Protein AF-0000000071760252 (afdb_homodimer)

pLDDT: mean 83.19, std 18.68, range [24.06, 98.81]

Organism: Lates calcarifer (NCBI:txid8187)

Sequence (266 aa):
MSTENSQSLPPAKGNLILIQQNMTWIEAMSYCREHHTDLVHITTEDIQEKVAEKAKNATTPHVWLGLRYTCNSNFWFWTRSSTACYQNWAPGQGSEGKYDCGVTGAIETTGRQQWVGLPETEKLNFICYGCAGMSTENSQSLPPAKGNLILIQQNMTWIEAMSYCREHHTDLVHITTEDIQEKVAEKAKNATTPHVWLGLRYTCNSNFWFWTRSSTACYQNWAPGQGSEGKYDCGVTGAIETTGRQQWVGLPETEKLNFICYGCAG

InterPro domains:
  IPR001304 C-type lectin-like [PF00059] (22-129)
  IPR001304 C-type lectin-like [PS50041] (20-129)
  IPR001304 C-type lectin-like [SM00034] (2-129)
  IPR016186 C-type lectin-like/link domain superfamily [G3DSA:3.10.100.10] (11-130)
  IPR016187 C-type lectin fold [SSF56436] (18-129)

Radius of gyration: 19.58 Å; Cα contacts (8 Å, |Δi|>4): 570; chains: 2; bounding box: 51×56×39 Å

Structure (mmCIF, N/CA/C/O backbone):
data_AF-0000000071760252-model_v1
#
loop_
_entity.id
_entity.type
_entity.pdbx_description
1 polymer 'C-type lectin domain-containing protein'
#
loop_
_atom_site.group_PDB
_atom_site.id
_atom_site.type_symbol
_atom_site.label_atom_id
_atom_site.label_alt_id
_atom_site.label_comp_id
_atom_site.label_asym_id
_atom_site.label_entity_id
_atom_site.label_seq_id
_atom_site.pdbx_PDB_ins_code
_atom_site.Cartn_x
_atom_site.Cartn_y
_atom_site.Cartn_z
_atom_site.occupancy
_atom_site.B_iso_or_equiv
_atom_site.auth_seq_id
_atom_site.auth_comp_id
_atom_site.auth_asym_id
_atom_site.auth_atom_id
_atom_site.pdbx_PDB_model_num
ATOM 1 N N . MET A 1 1 ? 24.797 -31.25 -11.805 1 24.3 1 MET A N 1
ATOM 2 C CA . MET A 1 1 ? 25.25 -29.875 -11.805 1 24.3 1 MET A CA 1
ATOM 3 C C . MET A 1 1 ? 24.094 -28.922 -12.055 1 24.3 1 MET A C 1
ATOM 5 O O . MET A 1 1 ? 23.719 -28.672 -13.203 1 24.3 1 MET A O 1
ATOM 9 N N . SER A 1 2 ? 22.891 -29.031 -11.5 1 30.42 2 SER A N 1
ATOM 10 C CA . SER A 1 2 ? 21.531 -28.594 -11.82 1 30.42 2 SER A CA 1
ATOM 11 C C . SER A 1 2 ? 21.453 -27.078 -11.969 1 30.42 2 SER A C 1
ATOM 13 O O . SER A 1 2 ? 21.938 -26.344 -11.102 1 30.42 2 SER A O 1
ATOM 15 N N . THR A 1 3 ? 21.594 -26.438 -13.172 1 30.17 3 THR A N 1
ATOM 16 C CA . THR A 1 3 ? 21.672 -25.047 -13.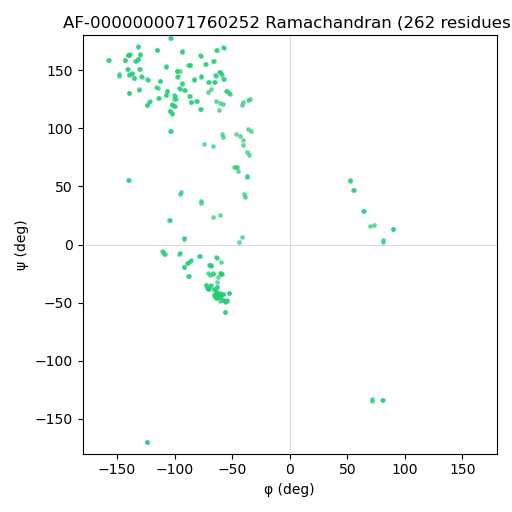602 1 30.17 3 THR A CA 1
ATOM 17 C C . THR A 1 3 ? 20.594 -24.203 -12.945 1 30.17 3 THR A C 1
ATOM 19 O O . THR A 1 3 ? 19.406 -24.406 -13.203 1 30.17 3 THR A O 1
ATOM 22 N N . GLU A 1 4 ? 20.594 -23.969 -11.664 1 33.72 4 GLU A N 1
ATOM 23 C CA . GLU A 1 4 ? 19.719 -23.141 -10.852 1 33.72 4 GLU A CA 1
ATOM 24 C C . GLU A 1 4 ? 19.469 -21.781 -11.516 1 33.72 4 GLU A C 1
ATOM 26 O O . GLU A 1 4 ? 20.406 -21.016 -11.727 1 33.72 4 GLU A O 1
ATOM 31 N N . ASN A 1 5 ? 18.859 -21.688 -12.68 1 34.12 5 ASN A N 1
ATOM 32 C CA . ASN A 1 5 ? 18.609 -20.5 -13.484 1 34.12 5 ASN A CA 1
ATOM 33 C C . ASN A 1 5 ? 18.281 -19.281 -12.617 1 34.12 5 ASN A C 1
ATOM 35 O O . ASN A 1 5 ? 17.141 -19.141 -12.141 1 34.12 5 ASN A O 1
ATOM 39 N N . SER A 1 6 ? 19.094 -18.828 -11.711 1 39.12 6 SER A N 1
ATOM 40 C CA . SER A 1 6 ? 19.156 -17.562 -11.008 1 39.12 6 SER A CA 1
ATOM 41 C C . SER A 1 6 ? 18.828 -16.391 -11.938 1 39.12 6 SER A C 1
ATOM 43 O O . SER A 1 6 ? 19.719 -15.867 -12.602 1 39.12 6 SER A O 1
ATOM 45 N N . GLN A 1 7 ? 17.859 -16.453 -12.836 1 38.25 7 GLN A N 1
ATOM 46 C CA . GLN A 1 7 ? 17.609 -15.289 -13.672 1 38.25 7 GLN A CA 1
ATOM 47 C C . GLN A 1 7 ? 17.641 -14.008 -12.859 1 38.25 7 GLN A C 1
ATOM 49 O O . GLN A 1 7 ? 16.984 -13.906 -11.812 1 38.25 7 GLN A O 1
ATOM 54 N N . SER A 1 8 ? 18.75 -13.375 -12.797 1 45 8 SER A N 1
ATOM 55 C CA . SER A 1 8 ? 18.938 -12.031 -12.258 1 45 8 SER A CA 1
ATOM 56 C C . SER A 1 8 ? 17.719 -11.148 -12.562 1 45 8 SER A C 1
ATOM 58 O O . SER A 1 8 ? 17.297 -11.047 -13.711 1 45 8 SER A O 1
ATOM 60 N N . LEU A 1 9 ? 16.719 -11.336 -11.844 1 51.44 9 LEU A N 1
ATOM 61 C CA . LEU A 1 9 ? 15.57 -10.445 -12.023 1 51.44 9 LEU A CA 1
ATOM 62 C C . LEU A 1 9 ? 16.031 -9.039 -12.398 1 51.44 9 LEU A C 1
ATOM 64 O O . LEU A 1 9 ? 16.906 -8.469 -11.742 1 51.44 9 LEU A O 1
ATOM 68 N N . PRO A 1 10 ? 16.016 -8.742 -13.719 1 49.12 10 PRO A N 1
ATOM 69 C CA . PRO A 1 10 ? 16.438 -7.387 -14.078 1 49.12 10 PRO A CA 1
ATOM 70 C C . PRO A 1 10 ? 15.891 -6.328 -13.125 1 49.12 10 PRO A C 1
ATOM 72 O O . PRO A 1 10 ? 14.758 -6.449 -12.648 1 49.12 10 PRO A O 1
ATOM 75 N N . PRO A 1 11 ? 16.781 -5.633 -12.508 1 45.5 11 PRO A N 1
ATOM 76 C CA . PRO A 1 11 ? 16.469 -4.492 -11.641 1 45.5 11 PRO A CA 1
ATOM 77 C C . PRO A 1 11 ? 15.422 -3.566 -12.242 1 45.5 11 PRO A C 1
ATOM 79 O O . PRO A 1 11 ? 15.219 -2.451 -11.758 1 45.5 11 PRO A O 1
ATOM 82 N N . ALA A 1 12 ? 14.859 -3.846 -13.398 1 42.69 12 ALA A N 1
ATOM 83 C CA . ALA A 1 12 ? 14.289 -2.664 -14.031 1 42.69 12 ALA A CA 1
ATOM 84 C C . ALA A 1 12 ? 13.148 -2.088 -13.195 1 42.69 12 ALA A C 1
ATOM 86 O O . ALA A 1 12 ? 12.344 -2.834 -12.633 1 42.69 12 ALA A O 1
ATOM 87 N N . LYS A 1 13 ? 13.148 -0.912 -12.789 1 48.5 13 LYS A N 1
ATOM 88 C CA . LYS A 1 13 ? 12.25 0.027 -12.117 1 48.5 13 LYS A CA 1
ATOM 89 C C . LYS A 1 13 ? 10.812 -0.169 -12.578 1 48.5 13 LYS A C 1
ATOM 91 O O . LYS A 1 13 ? 10.531 -0.16 -13.781 1 48.5 13 LYS A O 1
ATOM 96 N N . GLY A 1 14 ? 9.812 -0.416 -11.703 1 58.03 14 GLY A N 1
ATOM 97 C CA . GLY A 1 14 ? 8.43 -0.553 -12.125 1 58.03 14 GLY A CA 1
ATOM 98 C C . GLY A 1 14 ? 8.156 -1.857 -12.852 1 58.03 14 GLY A C 1
ATOM 99 O O . GLY A 1 14 ? 7.109 -2.01 -13.492 1 58.03 14 GLY A O 1
ATOM 100 N N . ASN A 1 15 ? 9.062 -2.779 -12.688 1 75.5 15 ASN A N 1
ATOM 101 C CA . ASN A 1 15 ? 8.953 -3.945 -13.555 1 75.5 15 ASN A CA 1
ATOM 102 C C . ASN A 1 15 ? 8.297 -5.121 -12.836 1 75.5 15 ASN A C 1
ATOM 104 O O . ASN A 1 15 ? 8.555 -5.359 -11.656 1 75.5 15 ASN A O 1
ATOM 108 N N . LEU A 1 16 ? 7.285 -5.691 -13.422 1 89.12 16 LEU A N 1
ATOM 109 C CA . LEU A 1 16 ? 6.637 -6.945 -13.07 1 89.12 16 LEU A CA 1
ATOM 110 C C . LEU A 1 16 ? 7.406 -8.133 -13.633 1 89.12 16 LEU A C 1
ATOM 112 O O . LEU A 1 16 ? 7.754 -8.148 -14.812 1 89.12 16 LEU A O 1
ATOM 116 N N . ILE A 1 17 ? 7.785 -9.039 -12.695 1 92.62 17 ILE A N 1
ATOM 117 C CA . ILE A 1 17 ? 8.5 -10.242 -13.117 1 92.62 17 ILE A CA 1
ATOM 118 C C . ILE A 1 17 ? 7.723 -11.477 -12.68 1 92.62 17 ILE A C 1
ATOM 120 O O . ILE A 1 17 ? 7.461 -11.672 -11.492 1 92.62 17 ILE A O 1
ATOM 124 N N . LEU A 1 18 ? 7.414 -12.289 -13.664 1 96.38 18 LEU A N 1
ATOM 125 C CA . LEU A 1 18 ? 6.785 -13.57 -13.359 1 96.38 18 LEU A CA 1
ATOM 126 C C . LEU A 1 18 ? 7.836 -14.633 -13.055 1 96.38 18 LEU A C 1
ATOM 128 O O . LEU A 1 18 ? 8.758 -14.852 -13.844 1 96.38 18 LEU A O 1
ATOM 132 N N . ILE A 1 19 ? 7.758 -15.219 -11.914 1 97 19 ILE A N 1
ATOM 133 C CA . ILE A 1 19 ? 8.617 -16.344 -11.539 1 97 19 ILE A CA 1
ATOM 134 C C . ILE A 1 19 ? 7.855 -17.656 -11.719 1 97 19 ILE A C 1
ATOM 136 O O . ILE A 1 19 ? 6.84 -17.891 -11.055 1 97 19 ILE A O 1
ATOM 140 N N . GLN A 1 20 ? 8.406 -18.5 -12.594 1 97.81 20 GLN A N 1
ATOM 141 C CA . GLN A 1 20 ? 7.73 -19.75 -12.922 1 97.81 20 GLN A CA 1
ATOM 142 C C . GLN A 1 20 ? 8.258 -20.906 -12.07 1 97.81 20 GLN A C 1
ATOM 144 O O . GLN A 1 20 ? 8.594 -21.969 -12.594 1 97.81 20 GLN A O 1
ATOM 149 N N . GLN A 1 21 ? 8.422 -20.625 -10.828 1 97.81 21 GLN A N 1
ATOM 150 C CA . GLN A 1 21 ? 8.719 -21.641 -9.82 1 97.81 21 GLN A CA 1
ATOM 151 C C . GLN A 1 21 ? 7.566 -21.766 -8.82 1 97.81 21 GLN A C 1
ATOM 153 O O . GLN A 1 21 ? 6.984 -20.766 -8.398 1 97.81 21 GLN A O 1
ATOM 158 N N . ASN A 1 22 ? 7.258 -23.062 -8.578 1 98.44 22 ASN A N 1
ATOM 159 C CA . ASN A 1 22 ? 6.18 -23.312 -7.629 1 98.44 22 ASN A CA 1
ATOM 160 C C . ASN A 1 22 ? 6.645 -23.125 -6.188 1 98.44 22 ASN A C 1
ATOM 162 O O . ASN A 1 22 ? 7.504 -23.875 -5.703 1 98.44 22 ASN A O 1
ATOM 166 N N . MET A 1 23 ? 6.086 -22.172 -5.48 1 98.62 23 MET A N 1
ATOM 167 C CA . MET A 1 23 ? 6.445 -21.875 -4.094 1 98.62 23 MET A CA 1
ATOM 168 C C . MET A 1 23 ? 5.203 -21.547 -3.271 1 98.62 23 MET A C 1
ATOM 170 O O . MET A 1 23 ? 4.188 -21.125 -3.818 1 98.62 23 MET A O 1
ATOM 174 N N . THR A 1 24 ? 5.297 -21.859 -1.939 1 98.44 24 THR A N 1
ATOM 175 C CA . THR A 1 24 ? 4.262 -21.344 -1.047 1 98.44 24 THR A CA 1
ATOM 176 C C . THR A 1 24 ? 4.273 -19.828 -1.013 1 98.44 24 THR A C 1
ATOM 178 O O . THR A 1 24 ? 5.211 -19.203 -1.516 1 98.44 24 THR A O 1
ATOM 181 N N . TRP A 1 25 ? 3.264 -19.266 -0.462 1 97.38 25 TRP A N 1
ATOM 182 C CA . TRP A 1 25 ? 3.18 -17.812 -0.414 1 97.38 25 TRP A CA 1
ATOM 183 C C . TRP A 1 25 ? 4.344 -17.219 0.377 1 97.38 25 TRP A C 1
ATOM 185 O O . TRP A 1 25 ? 4.969 -16.25 -0.054 1 97.38 25 TRP A O 1
ATOM 195 N N . ILE A 1 26 ? 4.613 -17.828 1.531 1 95.31 26 ILE A N 1
ATOM 196 C CA . ILE A 1 26 ? 5.684 -17.328 2.385 1 95.31 26 ILE A CA 1
ATOM 197 C C . ILE A 1 26 ? 7.023 -17.453 1.668 1 95.31 26 ILE A C 1
ATOM 199 O O . ILE A 1 26 ? 7.852 -16.547 1.709 1 95.31 26 ILE A O 1
ATOM 203 N N . GLU A 1 27 ? 7.211 -18.562 0.982 1 97 27 GLU A N 1
ATOM 204 C CA . GLU A 1 27 ? 8.43 -18.766 0.197 1 97 27 GLU A CA 1
ATOM 205 C C . GLU A 1 27 ? 8.531 -17.734 -0.935 1 97 27 GLU A C 1
ATOM 207 O O . GLU A 1 27 ? 9.609 -17.219 -1.206 1 97 27 GLU A O 1
ATOM 212 N N . ALA A 1 28 ? 7.461 -17.562 -1.614 1 97 28 ALA A N 1
ATOM 213 C CA . ALA A 1 28 ? 7.418 -16.594 -2.711 1 97 28 ALA A CA 1
ATOM 214 C C . ALA A 1 28 ? 7.766 -15.195 -2.221 1 97 28 ALA A C 1
ATOM 216 O O . ALA A 1 28 ? 8.555 -14.484 -2.855 1 97 28 ALA A O 1
ATOM 217 N N . MET A 1 29 ? 7.168 -14.797 -1.15 1 92.38 29 MET A N 1
ATOM 218 C CA . MET A 1 29 ? 7.473 -13.5 -0.552 1 92.38 29 MET A CA 1
ATOM 219 C C . MET A 1 29 ? 8.961 -13.383 -0.237 1 92.38 29 MET A C 1
ATOM 221 O O . MET A 1 29 ? 9.586 -12.375 -0.559 1 92.38 29 MET A O 1
ATOM 225 N N . SER A 1 30 ? 9.5 -14.336 0.398 1 91.44 30 SER A N 1
ATOM 226 C CA . SER A 1 30 ? 10.914 -14.344 0.75 1 91.44 30 SER A CA 1
ATOM 227 C C . SER A 1 30 ? 11.789 -14.258 -0.493 1 91.44 30 SER A C 1
ATOM 229 O O . SER A 1 30 ? 12.789 -13.531 -0.505 1 91.44 30 SER A O 1
ATOM 231 N N . TYR A 1 31 ? 11.43 -15.008 -1.483 1 93.44 31 TYR A N 1
ATOM 232 C CA . TYR A 1 31 ? 12.188 -14.984 -2.732 1 93.44 31 TYR A CA 1
ATOM 233 C C . TYR A 1 31 ? 12.266 -13.57 -3.293 1 93.44 31 TYR A C 1
ATOM 235 O O . TYR A 1 31 ? 13.344 -13.086 -3.627 1 93.44 31 TYR A O 1
ATOM 243 N N . CYS A 1 32 ? 11.055 -12.961 -3.553 1 90.5 32 CYS A N 1
ATOM 244 C CA . CYS A 1 32 ? 11.023 -11.609 -4.105 1 90.5 32 CYS A CA 1
ATOM 245 C C . CYS A 1 32 ? 11.867 -10.656 -3.27 1 90.5 32 CYS A C 1
ATOM 247 O O . CYS A 1 32 ? 12.648 -9.875 -3.814 1 90.5 32 CYS A O 1
ATOM 249 N N . ARG A 1 33 ? 11.805 -10.742 -1.997 1 83.44 33 ARG A N 1
ATOM 250 C CA . ARG A 1 33 ? 12.5 -9.805 -1.12 1 83.44 33 ARG A CA 1
ATOM 251 C C . ARG A 1 33 ? 14.008 -10.062 -1.131 1 83.44 33 ARG A C 1
ATOM 253 O O . ARG A 1 33 ? 14.797 -9.125 -1.014 1 83.44 33 ARG A O 1
ATOM 260 N N . GLU A 1 34 ? 14.383 -11.297 -1.247 1 85.88 34 GLU A N 1
ATOM 261 C CA . GLU A 1 34 ? 15.789 -11.625 -1.404 1 85.88 34 GLU A CA 1
ATOM 262 C C . GLU A 1 34 ? 16.375 -10.984 -2.664 1 85.88 34 GLU A C 1
ATOM 264 O O . GLU A 1 34 ? 17.578 -10.734 -2.742 1 85.88 34 GLU A O 1
ATOM 269 N N . HIS A 1 35 ? 15.516 -10.719 -3.566 1 83.94 35 HIS A N 1
ATOM 270 C CA . HIS A 1 35 ? 15.93 -10.086 -4.816 1 83.94 35 HIS A CA 1
ATOM 271 C C . HIS A 1 35 ? 15.547 -8.617 -4.848 1 83.94 35 HIS A C 1
ATOM 273 O O . HIS A 1 35 ? 15.367 -8.039 -5.926 1 83.94 35 HIS A O 1
ATOM 279 N N . HIS A 1 36 ? 15.32 -8 -3.754 1 78.38 36 HIS A N 1
ATOM 280 C CA . HIS A 1 36 ? 15.094 -6.578 -3.549 1 78.38 36 HIS A CA 1
ATOM 281 C C . HIS A 1 36 ? 13.812 -6.121 -4.242 1 78.38 36 HIS A C 1
ATOM 283 O O . HIS A 1 36 ? 13.773 -5.031 -4.82 1 78.38 36 HIS A O 1
ATOM 289 N N . THR A 1 37 ? 12.922 -6.984 -4.359 1 82.19 37 THR A N 1
ATOM 290 C CA . THR A 1 37 ? 11.57 -6.703 -4.832 1 82.19 37 THR A CA 1
ATOM 291 C C . THR A 1 37 ? 10.531 -7.16 -3.811 1 82.19 37 THR A C 1
ATOM 293 O O . THR A 1 37 ? 10.852 -7.332 -2.633 1 82.19 37 THR A O 1
ATOM 296 N N . ASP A 1 38 ? 9.273 -7.148 -4.195 1 85.19 38 ASP A N 1
ATOM 297 C CA . ASP A 1 38 ? 8.172 -7.641 -3.375 1 85.19 38 ASP A CA 1
ATOM 298 C C . ASP A 1 38 ? 7.117 -8.336 -4.23 1 85.19 38 ASP A C 1
ATOM 300 O O . ASP A 1 38 ? 7.082 -8.156 -5.449 1 85.19 38 ASP A O 1
ATOM 304 N N . LEU A 1 39 ? 6.34 -9.195 -3.521 1 90.12 39 LEU A N 1
ATOM 305 C CA . LEU A 1 39 ? 5.168 -9.656 -4.254 1 90.12 39 LEU A CA 1
ATOM 306 C C . LEU A 1 39 ? 4.316 -8.484 -4.719 1 90.12 39 LEU A C 1
ATOM 308 O O . LEU A 1 39 ? 4.129 -7.516 -3.975 1 90.12 39 LEU A O 1
ATOM 312 N N . VAL A 1 40 ? 3.764 -8.562 -5.863 1 87.31 40 VAL A N 1
ATOM 313 C CA . VAL A 1 40 ? 3.096 -7.434 -6.504 1 87.31 40 VAL A CA 1
ATOM 314 C C . VAL A 1 40 ? 1.795 -7.117 -5.77 1 87.31 40 VAL A C 1
ATOM 316 O O . VAL A 1 40 ? 1.077 -8.031 -5.348 1 87.31 40 VAL A O 1
ATOM 319 N N . HIS A 1 41 ? 1.566 -5.797 -5.648 1 85.31 41 HIS A N 1
ATOM 320 C CA . HIS A 1 41 ? 0.311 -5.242 -5.156 1 85.31 41 HIS A CA 1
ATOM 321 C C . HIS A 1 41 ? -0.499 -4.621 -6.289 1 85.31 41 HIS A C 1
ATOM 323 O O . HIS A 1 41 ? 0.04 -3.863 -7.098 1 85.31 41 HIS A O 1
ATOM 329 N N . ILE A 1 42 ? -1.794 -4.988 -6.312 1 84.25 42 ILE A N 1
ATOM 330 C CA . ILE A 1 42 ? -2.652 -4.438 -7.355 1 84.25 42 ILE A CA 1
ATOM 331 C C . ILE A 1 42 ? -3.541 -3.344 -6.766 1 84.25 42 ILE A C 1
ATOM 333 O O . ILE A 1 42 ? -4.629 -3.627 -6.262 1 84.25 42 ILE A O 1
ATOM 337 N N . THR A 1 43 ? -3.08 -2.113 -6.957 1 77.81 43 THR A N 1
ATOM 338 C CA . THR A 1 43 ? -3.793 -1.022 -6.301 1 77.81 43 THR A CA 1
ATOM 339 C C . THR A 1 43 ? -4.559 -0.189 -7.324 1 77.81 43 THR A C 1
ATOM 341 O O . 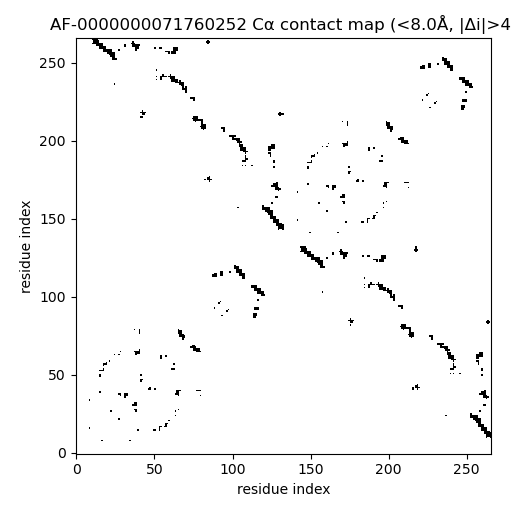THR A 1 43 ? -5.312 0.714 -6.957 1 77.81 43 THR A O 1
ATOM 344 N N . THR A 1 44 ? -4.344 -0.46 -8.617 1 75.44 44 THR A N 1
ATOM 345 C CA . THR A 1 44 ? -5.043 0.244 -9.688 1 75.44 44 THR A CA 1
ATOM 346 C C . THR A 1 44 ? -5.418 -0.716 -10.812 1 75.44 44 THR A C 1
ATOM 348 O O . THR A 1 44 ? -4.863 -1.813 -10.906 1 75.44 44 THR A O 1
ATOM 351 N N . GLU A 1 45 ? -6.363 -0.195 -11.641 1 84 45 GLU A N 1
ATOM 352 C CA . GLU A 1 45 ? -6.762 -0.983 -12.797 1 84 45 GLU A CA 1
ATOM 353 C C . GLU A 1 45 ? -5.59 -1.187 -13.758 1 84 45 GLU A C 1
ATOM 355 O O . GLU A 1 45 ? -5.445 -2.256 -14.352 1 84 45 GLU A O 1
ATOM 360 N N . ASP A 1 46 ? -4.781 -0.178 -13.875 1 81.56 46 ASP A N 1
ATOM 361 C CA . ASP A 1 46 ? -3.611 -0.274 -14.742 1 81.56 46 ASP A CA 1
ATOM 362 C C . ASP A 1 46 ? -2.68 -1.396 -14.289 1 81.56 46 ASP A C 1
ATOM 364 O O . ASP A 1 46 ? -2.219 -2.197 -15.102 1 81.56 46 ASP A O 1
ATOM 368 N N . ILE A 1 47 ? -2.475 -1.515 -13.086 1 81.94 47 ILE A N 1
ATOM 369 C CA . ILE A 1 47 ? -1.604 -2.557 -12.555 1 81.94 47 ILE A CA 1
ATOM 370 C C . ILE A 1 47 ? -2.266 -3.922 -12.727 1 81.94 47 ILE A C 1
ATOM 372 O O . ILE A 1 47 ? -1.601 -4.906 -13.055 1 81.94 47 ILE A O 1
ATOM 376 N N . GLN A 1 48 ? -3.58 -4 -12.531 1 89.94 48 GLN A N 1
ATOM 377 C CA . GLN A 1 48 ? -4.328 -5.234 -12.766 1 89.94 48 GLN A CA 1
ATOM 378 C C . GLN A 1 48 ? -4.09 -5.762 -14.172 1 89.94 48 GLN A C 1
ATOM 380 O O . GLN A 1 48 ? -3.828 -6.953 -14.359 1 89.94 48 GLN A O 1
ATOM 385 N N . GLU A 1 49 ? -4.215 -4.898 -15.062 1 93.06 49 GLU A N 1
ATOM 386 C CA . GLU A 1 49 ? -4.047 -5.293 -16.453 1 93.06 49 GLU A CA 1
ATOM 387 C C . GLU A 1 49 ? -2.631 -5.793 -16.734 1 93.06 49 GLU A C 1
ATOM 389 O O . GLU A 1 49 ? -2.445 -6.801 -17.422 1 93.06 49 GLU A O 1
ATOM 394 N N . LYS A 1 50 ? -1.651 -5.117 -16.188 1 91 50 LYS A N 1
ATOM 395 C CA . LYS A 1 50 ? -0.26 -5.516 -16.375 1 91 50 LYS A CA 1
ATOM 396 C C . LYS A 1 50 ? 0.019 -6.863 -15.711 1 91 50 LYS A C 1
ATOM 398 O O . LYS A 1 50 ? 0.709 -7.711 -16.281 1 91 50 LYS A O 1
ATOM 403 N N . VAL A 1 51 ? -0.446 -7.047 -14.57 1 94 51 VAL A N 1
ATOM 404 C CA . VAL A 1 51 ? -0.264 -8.297 -13.836 1 94 51 VAL A CA 1
ATOM 405 C C . VAL A 1 51 ? -0.964 -9.438 -14.57 1 94 51 VAL A C 1
ATOM 407 O O . VAL A 1 51 ? -0.407 -10.523 -14.711 1 94 51 VAL A O 1
ATOM 410 N N . ALA A 1 52 ? -2.189 -9.148 -15.008 1 96.94 52 ALA A N 1
ATOM 411 C CA . ALA A 1 52 ? -2.955 -10.156 -15.742 1 96.94 52 ALA A CA 1
ATOM 412 C C . ALA A 1 52 ? -2.205 -10.609 -16.984 1 96.94 52 ALA A C 1
ATOM 414 O O . ALA A 1 52 ? -2.178 -11.805 -17.312 1 96.94 52 ALA A O 1
ATOM 415 N N . GLU A 1 53 ? -1.659 -9.688 -17.625 1 96.06 53 GLU A N 1
ATOM 416 C CA . GLU A 1 53 ? -0.893 -10.023 -18.828 1 96.06 53 GLU A CA 1
ATOM 417 C C . GLU A 1 53 ? 0.287 -10.93 -18.5 1 96.06 53 GLU A C 1
ATOM 419 O O . GLU A 1 53 ? 0.544 -11.906 -19.203 1 96.06 53 GLU A O 1
ATOM 424 N N . LYS A 1 54 ? 1.016 -10.664 -17.438 1 95.88 54 LYS A N 1
ATOM 425 C CA . LYS A 1 54 ? 2.141 -11.492 -17.016 1 95.88 54 LYS A CA 1
ATOM 426 C C . LYS A 1 54 ? 1.669 -12.875 -16.578 1 95.88 54 LYS A C 1
ATOM 428 O O . LYS A 1 54 ? 2.316 -13.883 -16.875 1 95.88 54 LYS A O 1
ATOM 433 N N . ALA A 1 55 ? 0.559 -12.898 -15.93 1 97.56 55 ALA A N 1
ATOM 434 C CA . ALA A 1 55 ? 0.049 -14.125 -15.32 1 97.56 55 ALA A CA 1
ATOM 435 C C . ALA A 1 55 ? -0.339 -15.148 -16.391 1 97.56 55 ALA A C 1
ATOM 437 O O . ALA A 1 55 ? -0.346 -16.344 -16.125 1 97.56 55 ALA A O 1
ATOM 438 N N . LYS A 1 56 ? -0.655 -14.688 -17.562 1 97.38 56 LYS A N 1
ATOM 439 C CA . LYS A 1 56 ? -1.025 -15.578 -18.656 1 97.38 56 LYS A CA 1
ATOM 440 C C . LYS A 1 56 ? 0.102 -16.562 -18.969 1 97.38 56 LYS A C 1
ATOM 442 O O . LYS A 1 56 ? -0.142 -17.641 -19.484 1 97.38 56 LYS A O 1
ATOM 447 N N . ASN A 1 57 ? 1.276 -16.203 -18.672 1 97.44 57 ASN A N 1
ATOM 448 C CA . ASN A 1 57 ? 2.441 -17.031 -19 1 97.44 57 ASN A CA 1
ATOM 449 C C . ASN A 1 57 ? 2.807 -17.969 -17.859 1 97.44 57 ASN A C 1
ATOM 451 O O . ASN A 1 57 ? 3.793 -18.703 -17.953 1 97.44 57 ASN A O 1
ATOM 455 N N . ALA A 1 58 ? 2.021 -18 -16.859 1 98.25 58 ALA A N 1
ATOM 456 C CA . ALA A 1 58 ? 2.297 -18.859 -15.711 1 98.25 58 ALA A CA 1
ATOM 457 C C . ALA A 1 58 ? 2.027 -20.328 -16.047 1 98.25 58 ALA A C 1
ATOM 459 O O . ALA A 1 58 ? 1.259 -20.625 -16.969 1 98.25 58 ALA A O 1
ATOM 460 N N . THR A 1 59 ? 2.721 -21.172 -15.281 1 98.31 59 THR A N 1
ATOM 461 C CA . THR A 1 59 ? 2.514 -22.609 -15.469 1 98.31 59 THR A CA 1
ATOM 462 C C . THR A 1 59 ? 1.497 -23.141 -14.469 1 98.31 59 THR A C 1
ATOM 464 O O . THR A 1 59 ? 1.117 -24.312 -14.523 1 98.31 59 THR A O 1
ATOM 467 N N . THR A 1 60 ? 1.063 -22.344 -13.5 1 98.44 60 THR A N 1
ATOM 468 C CA . THR A 1 60 ? 0.028 -22.688 -12.531 1 98.44 60 THR A CA 1
ATOM 469 C C . THR A 1 60 ? -1.261 -21.922 -12.828 1 98.44 60 THR A C 1
ATOM 471 O O . THR A 1 60 ? -1.229 -20.859 -13.438 1 98.44 60 THR A O 1
ATOM 474 N N . PRO A 1 61 ? -2.355 -22.5 -12.422 1 98.31 61 PRO A N 1
ATOM 475 C CA . PRO A 1 61 ? -3.635 -21.844 -12.727 1 98.31 61 PRO A CA 1
ATOM 476 C C . PRO A 1 61 ? -3.832 -20.547 -11.961 1 98.31 61 PRO A C 1
ATOM 478 O O . PRO A 1 61 ? -4.723 -19.766 -12.297 1 98.31 61 PRO A O 1
ATOM 481 N N . HIS A 1 62 ? -3.107 -20.359 -10.945 1 98.69 62 HIS A N 1
ATOM 482 C CA . HIS A 1 62 ? -3.086 -19.125 -10.156 1 98.69 62 HIS A CA 1
ATOM 483 C C . HIS A 1 62 ? -1.655 -18.656 -9.914 1 98.69 62 HIS A C 1
ATOM 485 O O . HIS A 1 62 ? -0.708 -19.422 -10.062 1 98.69 62 HIS A O 1
ATOM 491 N N . VAL A 1 63 ? -1.606 -17.344 -9.594 1 98.62 63 VAL A N 1
ATOM 492 C CA . VAL A 1 63 ? -0.319 -16.719 -9.305 1 98.62 63 VAL A CA 1
ATOM 493 C C . VAL A 1 63 ? -0.413 -15.93 -8 1 98.62 63 VAL A C 1
ATOM 495 O O . VAL A 1 63 ? -1.359 -15.164 -7.805 1 98.62 63 VAL A O 1
ATOM 498 N N . TRP A 1 64 ? 0.604 -16.141 -7.172 1 98.44 64 TRP A N 1
ATOM 499 C CA . TRP A 1 64 ? 0.584 -15.445 -5.891 1 98.44 64 TRP A CA 1
ATOM 500 C C . TRP A 1 64 ? 0.709 -13.938 -6.094 1 98.44 64 TRP A C 1
ATOM 502 O O . TRP A 1 64 ? 1.5 -13.477 -6.922 1 98.44 64 TRP A O 1
ATOM 512 N N . LEU A 1 65 ? -0.019 -13.258 -5.332 1 94.94 65 LEU A N 1
ATOM 513 C CA . LEU A 1 65 ? 0.067 -11.812 -5.141 1 94.94 65 LEU A CA 1
ATOM 514 C C . LEU A 1 65 ? 0.477 -11.477 -3.713 1 94.94 65 LEU A C 1
ATOM 516 O O . LEU A 1 65 ? 0.47 -12.344 -2.838 1 94.94 65 LEU A O 1
ATOM 520 N N . GLY A 1 66 ? 0.833 -10.18 -3.551 1 90.88 66 GLY A N 1
ATOM 521 C CA . GLY A 1 66 ? 1.104 -9.734 -2.195 1 90.88 66 GLY A CA 1
ATOM 522 C C . GLY A 1 66 ? -0.153 -9.492 -1.383 1 90.88 66 GLY A C 1
ATOM 523 O O . GLY A 1 66 ? -0.252 -8.492 -0.664 1 90.88 66 GLY A O 1
ATOM 524 N N . LEU A 1 67 ? -1.081 -10.273 -1.582 1 89.62 67 LEU A N 1
ATOM 525 C CA . LEU A 1 67 ? -2.379 -10.172 -0.922 1 89.6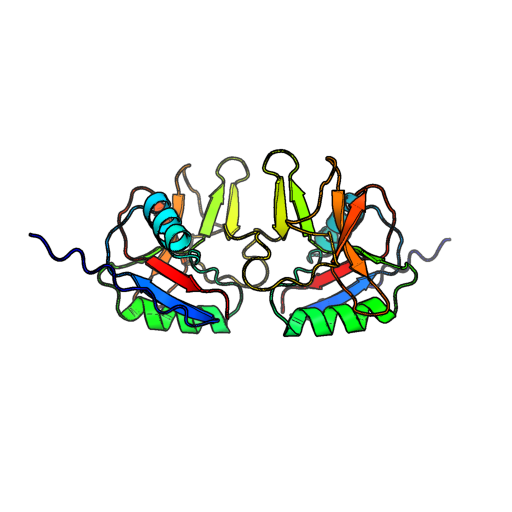2 67 LEU A CA 1
ATOM 526 C C . LEU A 1 67 ? -2.475 -11.156 0.24 1 89.62 67 LEU A C 1
ATOM 528 O O . LEU A 1 67 ? -2.207 -12.344 0.073 1 89.62 67 LEU A O 1
ATOM 532 N N . ARG A 1 68 ? -2.805 -10.57 1.457 1 86.88 68 ARG A N 1
ATOM 533 C CA . ARG A 1 68 ? -2.844 -11.398 2.658 1 86.88 68 ARG A CA 1
ATOM 534 C C . ARG A 1 68 ? -4.164 -11.227 3.402 1 86.88 68 ARG A C 1
ATOM 536 O O . ARG A 1 68 ? -4.746 -10.141 3.398 1 86.88 68 ARG A O 1
ATOM 543 N N . TYR A 1 69 ? -4.633 -12.359 3.994 1 86.94 69 TYR A N 1
ATOM 544 C CA . TYR A 1 69 ? -5.836 -12.359 4.816 1 86.94 69 TYR A CA 1
ATOM 545 C C . TYR A 1 69 ? -5.488 -12.508 6.293 1 86.94 69 TYR A C 1
ATOM 547 O O . TYR A 1 69 ? -4.66 -13.344 6.66 1 86.94 69 TYR A O 1
ATOM 555 N N . THR A 1 70 ? -6.008 -11.641 7.117 1 79.19 70 THR A N 1
ATOM 556 C CA . THR A 1 70 ? -5.875 -11.781 8.562 1 79.19 70 THR A CA 1
ATOM 557 C C . THR A 1 70 ? -7.164 -12.328 9.172 1 79.19 70 THR A C 1
ATOM 559 O O . THR A 1 70 ? -8.195 -11.648 9.172 1 79.19 70 THR A O 1
ATOM 562 N N . CYS A 1 71 ? -7.031 -13.547 9.664 1 81.94 71 CYS A N 1
ATOM 563 C CA . CYS A 1 71 ? -8.227 -14.211 10.18 1 81.94 71 CYS A CA 1
ATOM 564 C C . CYS A 1 71 ? -8.711 -13.547 11.461 1 81.94 71 CYS A C 1
ATOM 566 O O . CYS A 1 71 ? -9.891 -13.641 11.805 1 81.94 71 CYS A O 1
ATOM 568 N N . ASN A 1 72 ? -7.867 -12.906 12.211 1 76.38 72 ASN A N 1
ATOM 569 C CA . ASN A 1 72 ? -8.258 -12.234 13.445 1 76.38 72 ASN A CA 1
ATOM 570 C C . ASN A 1 72 ? -9.133 -11.016 13.172 1 76.38 72 ASN A C 1
ATOM 572 O O . ASN A 1 72 ? -10.109 -10.773 13.883 1 76.38 72 ASN A O 1
ATOM 576 N N . SER A 1 73 ? -8.891 -10.344 12.133 1 73.12 73 SER A N 1
ATOM 577 C CA . SER A 1 73 ? -9.609 -9.109 11.836 1 73.12 73 SER A CA 1
ATOM 578 C C . SER A 1 73 ? -10.539 -9.273 10.641 1 73.12 73 SER A C 1
ATOM 580 O O . SER A 1 73 ? -11.344 -8.383 10.336 1 73.12 73 SER A O 1
ATOM 582 N N . ASN A 1 74 ? -10.453 -10.461 9.992 1 78.81 74 ASN A N 1
ATOM 583 C CA . ASN A 1 74 ? -11.273 -10.758 8.82 1 78.81 74 ASN A CA 1
ATOM 584 C C . ASN A 1 74 ? -11.109 -9.695 7.738 1 78.81 74 ASN A C 1
ATOM 586 O O . ASN A 1 74 ? -12.102 -9.18 7.215 1 78.81 74 ASN A O 1
ATOM 590 N N . PHE A 1 75 ? -9.906 -9.352 7.469 1 76.75 75 PHE A N 1
ATOM 591 C CA . PHE A 1 75 ? -9.641 -8.32 6.477 1 76.75 75 PHE A CA 1
ATOM 592 C C . PHE A 1 75 ? -8.516 -8.742 5.543 1 76.75 75 PHE A C 1
ATOM 594 O O . PHE A 1 75 ? -7.59 -9.445 5.953 1 76.75 75 PHE A O 1
ATOM 601 N N . TRP A 1 76 ? -8.75 -8.32 4.285 1 84.5 76 TRP A N 1
ATOM 602 C CA . TRP A 1 76 ? -7.703 -8.484 3.283 1 84.5 76 TRP A CA 1
ATOM 603 C C . TRP A 1 76 ? -6.844 -7.234 3.174 1 84.5 76 TRP A C 1
ATOM 605 O O . TRP A 1 76 ? -7.359 -6.113 3.211 1 84.5 76 TRP A O 1
ATOM 615 N N . PHE A 1 77 ? -5.477 -7.441 3.049 1 78.88 77 PHE A N 1
ATOM 616 C CA . PHE A 1 77 ? -4.613 -6.281 2.871 1 78.88 77 PHE A CA 1
ATOM 617 C C . PHE A 1 77 ? -3.404 -6.633 2.014 1 78.88 77 PHE A C 1
ATOM 619 O O . PHE A 1 77 ? -2.984 -7.789 1.97 1 78.88 77 PHE A O 1
ATOM 626 N N . TRP A 1 78 ? -2.986 -5.715 1.248 1 82.62 78 TRP A N 1
ATOM 627 C CA . TRP A 1 78 ? -1.702 -5.848 0.567 1 82.62 78 TRP A CA 1
ATOM 628 C C . TRP A 1 78 ? -0.548 -5.781 1.562 1 82.62 78 TRP A C 1
ATOM 630 O O . TRP A 1 78 ? -0.562 -4.961 2.484 1 82.62 78 TRP A O 1
ATOM 640 N N . THR A 1 79 ? 0.385 -6.719 1.396 1 72.06 79 THR A N 1
ATOM 641 C CA . THR A 1 79 ? 1.475 -6.824 2.359 1 72.06 79 THR A CA 1
ATOM 642 C C . THR A 1 79 ? 2.332 -5.562 2.348 1 72.06 79 THR A C 1
ATOM 644 O O . THR A 1 79 ? 3.074 -5.301 3.297 1 72.06 79 THR A O 1
ATOM 647 N N . ARG A 1 80 ? 2.561 -4.73 1.117 1 58.34 80 ARG A N 1
ATOM 648 C CA . ARG A 1 80 ? 3.596 -3.703 1.064 1 58.34 80 ARG A CA 1
ATOM 649 C C . ARG A 1 80 ? 3.277 -2.555 2.016 1 58.34 80 ARG A C 1
ATOM 651 O O . ARG A 1 80 ? 2.16 -2.037 2.021 1 58.34 80 ARG A O 1
ATOM 658 N N . SER A 1 81 ? 3.6 -2.682 3.109 1 52.75 81 SER A N 1
ATOM 659 C CA . SER A 1 81 ? 3.734 -1.632 4.117 1 52.75 81 SER A CA 1
ATOM 660 C C . SER A 1 81 ? 4.793 -0.611 3.711 1 52.75 81 SER A C 1
ATOM 662 O O . SER A 1 81 ? 4.773 0.529 4.176 1 52.75 81 SER A O 1
ATOM 664 N N . SER A 1 82 ? 5.957 -1 2.826 1 55.19 82 SER A N 1
ATOM 665 C CA . SER A 1 82 ? 7.148 -0.166 2.953 1 55.19 82 SER A CA 1
ATOM 666 C C . SER A 1 82 ? 7.172 0.93 1.892 1 55.19 82 SER A C 1
ATOM 668 O O . SER A 1 82 ? 6.387 0.898 0.942 1 55.19 82 SER A O 1
ATOM 670 N N . THR A 1 83 ? 7.77 2.078 2.225 1 57.16 83 THR A N 1
ATOM 671 C CA . THR A 1 83 ? 8.156 3.213 1.393 1 57.16 83 THR A CA 1
ATOM 672 C C . THR A 1 83 ? 9.156 2.785 0.326 1 57.16 83 THR A C 1
ATOM 674 O O . THR A 1 83 ? 9.883 3.617 -0.224 1 57.16 83 THR A O 1
ATOM 677 N N . ALA A 1 84 ? 9.117 1.538 -0.033 1 60.31 84 ALA A N 1
ATOM 678 C CA . ALA A 1 84 ? 10.281 0.966 -0.698 1 60.31 84 ALA A CA 1
ATOM 679 C C . ALA A 1 84 ? 10.422 1.501 -2.121 1 60.31 84 ALA A C 1
ATOM 681 O O . ALA A 1 84 ? 11.523 1.804 -2.572 1 60.31 84 ALA A O 1
ATOM 682 N N . CYS A 1 85 ? 9.344 1.703 -2.818 1 64.81 85 CYS A N 1
ATOM 683 C CA . CYS A 1 85 ? 9.57 2.061 -4.215 1 64.81 85 CYS A CA 1
ATOM 684 C C . CYS A 1 85 ? 9.734 3.568 -4.371 1 64.81 85 CYS A C 1
ATOM 686 O O . CYS A 1 85 ? 10.367 4.035 -5.316 1 64.81 85 CYS A O 1
ATOM 688 N N . TYR A 1 86 ? 9.18 4.281 -3.547 1 77.5 86 TYR A N 1
ATOM 689 C CA . TYR A 1 86 ? 9.328 5.73 -3.535 1 77.5 86 TYR A CA 1
ATOM 690 C C . TYR A 1 86 ? 9.453 6.258 -2.109 1 77.5 86 TYR A C 1
ATOM 692 O O . TYR A 1 86 ? 8.727 5.82 -1.216 1 77.5 86 TYR A O 1
ATOM 700 N N . GLN A 1 87 ? 10.492 7.109 -1.914 1 86.38 87 GLN A N 1
ATOM 701 C CA . GLN A 1 87 ? 10.664 7.766 -0.622 1 86.38 87 GLN A CA 1
ATOM 702 C C . GLN A 1 87 ? 11.094 9.219 -0.796 1 86.38 87 GLN A C 1
ATOM 704 O O . GLN A 1 87 ? 11.773 9.562 -1.767 1 86.38 87 GLN A O 1
ATOM 709 N N . ASN A 1 88 ? 10.664 10.055 0.074 1 93.25 88 ASN A N 1
ATOM 710 C CA . ASN A 1 88 ? 11.031 11.469 0.087 1 93.25 88 ASN A CA 1
ATOM 711 C C . ASN A 1 88 ? 11.258 11.977 1.508 1 93.25 88 ASN A C 1
ATOM 713 O O . ASN A 1 88 ? 10.68 12.984 1.906 1 93.25 88 ASN A O 1
ATOM 717 N N . TRP A 1 89 ? 12.117 11.32 2.174 1 93.75 89 TRP A N 1
ATOM 718 C CA . TRP A 1 89 ? 12.383 11.656 3.568 1 93.75 89 TRP A CA 1
ATOM 719 C C . TRP A 1 89 ? 13.258 12.898 3.672 1 93.75 89 TRP A C 1
ATOM 721 O O . TRP A 1 89 ? 14.18 13.086 2.875 1 93.75 89 TRP A O 1
ATOM 731 N N . ALA A 1 90 ? 13.016 13.68 4.641 1 95.62 90 ALA A N 1
ATOM 732 C CA . ALA A 1 90 ? 13.961 14.734 5.008 1 95.62 90 ALA A CA 1
ATOM 733 C C . ALA A 1 90 ? 15.266 14.148 5.531 1 95.62 90 ALA A C 1
ATOM 735 O O . ALA A 1 90 ? 15.305 13 5.98 1 95.62 90 ALA A O 1
ATOM 736 N N . PRO A 1 91 ? 16.359 14.977 5.449 1 94.38 91 PRO A N 1
ATOM 737 C CA . PRO A 1 91 ? 17.625 14.477 5.969 1 94.38 91 PRO A CA 1
ATOM 738 C C . PRO A 1 91 ? 17.531 14.008 7.418 1 94.38 91 PRO A C 1
ATOM 740 O O . PRO A 1 91 ? 16.953 14.703 8.258 1 94.38 91 PRO A O 1
ATOM 743 N N . GLY A 1 92 ? 18.078 12.805 7.684 1 92.44 92 GLY A N 1
ATOM 744 C CA . GLY A 1 92 ? 18.094 12.258 9.031 1 92.44 92 GLY A CA 1
ATOM 745 C C . GLY A 1 92 ? 16.781 11.602 9.422 1 92.44 92 GLY A C 1
ATOM 746 O O . GLY A 1 92 ? 16.609 11.172 10.57 1 92.44 92 GLY A O 1
ATOM 747 N N . GLN A 1 93 ? 15.906 11.594 8.5 1 92.94 93 GLN A N 1
ATOM 748 C CA . GLN A 1 93 ? 14.602 10.992 8.75 1 92.94 93 GLN A CA 1
ATOM 749 C C . GLN A 1 93 ? 14.5 9.609 8.102 1 92.94 93 GLN A C 1
ATOM 751 O O . GLN A 1 93 ? 15.477 9.102 7.551 1 92.94 93 GLN A O 1
ATOM 756 N N . GLY A 1 94 ? 13.328 8.953 8.32 1 87.75 94 GLY A N 1
ATOM 757 C CA . GLY A 1 94 ? 13.125 7.648 7.707 1 87.75 94 GLY A CA 1
ATOM 758 C C . GLY A 1 94 ? 13.961 6.555 8.336 1 87.75 94 GLY A C 1
ATOM 759 O O . GLY A 1 94 ? 14 6.418 9.562 1 87.75 94 GLY A O 1
ATOM 760 N N . SER A 1 95 ? 14.594 5.77 7.52 1 81.06 95 SER A N 1
ATOM 761 C CA . SER A 1 95 ? 15.391 4.641 7.992 1 81.06 95 SER A CA 1
ATOM 762 C C . SER A 1 95 ? 16.656 5.109 8.695 1 81.06 95 SER A C 1
ATOM 764 O O . SER A 1 95 ? 17.266 4.355 9.461 1 81.06 95 SER A O 1
ATOM 766 N N . GLU A 1 96 ? 16.984 6.273 8.461 1 83.25 96 GLU A N 1
ATOM 767 C CA . GLU A 1 96 ? 18.188 6.824 9.07 1 83.25 96 GLU A CA 1
ATOM 768 C C . GLU A 1 96 ? 17.875 7.445 10.43 1 83.25 96 GLU A C 1
ATOM 770 O O . GLU A 1 96 ? 18.797 7.738 11.203 1 83.25 96 GLU A O 1
ATOM 775 N N . GLY A 1 97 ? 16.641 7.652 10.641 1 85.44 97 GLY A N 1
ATOM 776 C CA . GLY A 1 97 ? 16.266 8.344 11.867 1 85.44 97 GLY A CA 1
ATOM 777 C C . GLY A 1 97 ? 16.094 7.406 13.047 1 85.44 97 GLY A C 1
ATOM 778 O O . GLY A 1 97 ? 16.047 6.188 12.883 1 85.44 97 GLY A O 1
ATOM 779 N N . LYS A 1 98 ? 16.281 7.969 14.289 1 85.88 98 LYS A N 1
ATOM 780 C CA . LYS A 1 98 ? 15.945 7.301 15.539 1 85.88 98 LYS A CA 1
ATOM 781 C C . LYS A 1 98 ? 14.633 7.84 16.109 1 85.88 98 LYS A C 1
ATOM 783 O O . LYS A 1 98 ? 14.5 9.047 16.344 1 85.88 98 LYS A O 1
ATOM 788 N N . TYR A 1 99 ? 13.711 6.93 16.25 1 89 99 TYR A N 1
ATOM 789 C CA . TYR A 1 99 ? 12.383 7.387 16.656 1 89 99 TYR A CA 1
ATOM 790 C C . TYR A 1 99 ? 11.938 6.684 17.938 1 89 99 TYR A C 1
ATOM 792 O O . TYR A 1 99 ? 12.25 5.508 18.156 1 89 99 TYR A O 1
ATOM 800 N N . ASP A 1 100 ? 11.305 7.48 18.734 1 86.12 100 ASP A N 1
ATOM 801 C CA . ASP A 1 100 ? 10.57 6.879 19.844 1 86.12 100 ASP A CA 1
ATOM 802 C C . ASP A 1 100 ? 9.25 6.273 19.375 1 86.12 100 ASP A C 1
ATOM 804 O O . ASP A 1 100 ? 8.828 6.512 18.234 1 86.12 100 ASP A O 1
ATOM 808 N N . CYS A 1 101 ? 8.719 5.395 20.25 1 89.56 101 CYS A N 1
ATOM 809 C CA . CYS A 1 101 ? 7.367 4.934 19.938 1 89.56 101 CYS A CA 1
ATOM 810 C C . CYS A 1 101 ? 6.387 6.102 19.906 1 89.56 101 CYS A C 1
ATOM 812 O O . CYS A 1 101 ? 6.594 7.113 20.578 1 89.56 101 CYS A O 1
ATOM 814 N N . GLY A 1 102 ? 5.348 6.012 19.062 1 90.81 102 GLY A N 1
ATOM 815 C CA . GLY A 1 102 ? 4.348 7.062 18.953 1 90.81 102 GLY A CA 1
ATOM 816 C C . GLY A 1 102 ? 4.695 8.117 17.922 1 90.81 102 GLY A C 1
ATOM 817 O O . GLY A 1 102 ? 4.277 9.266 18.031 1 90.81 102 GLY A O 1
ATOM 818 N N . VAL A 1 103 ? 5.656 7.781 17.125 1 93.69 103 VAL A N 1
ATOM 819 C CA . VAL A 1 103 ? 6.02 8.672 16.031 1 93.69 103 VAL A CA 1
ATOM 820 C C . VAL A 1 103 ? 5.312 8.227 14.75 1 93.69 103 VAL A C 1
ATOM 822 O O . VAL A 1 103 ? 5.227 7.035 14.461 1 93.69 103 VAL A O 1
ATOM 825 N N . THR A 1 104 ? 4.723 9.242 13.992 1 95.31 104 THR A N 1
ATOM 826 C CA . THR A 1 104 ? 4.07 9.016 12.711 1 95.31 104 THR A CA 1
ATOM 827 C C . THR A 1 104 ? 4.551 10.031 11.672 1 95.31 104 THR A C 1
ATOM 829 O O . THR A 1 104 ? 5.254 10.984 12.008 1 95.31 104 THR A O 1
ATOM 832 N N . GLY A 1 105 ? 4.16 9.75 10.438 1 95.81 105 GLY A N 1
ATOM 833 C CA . GLY A 1 105 ? 4.75 10.516 9.352 1 95.81 105 GLY A CA 1
ATOM 834 C C . GLY A 1 105 ? 3.887 11.672 8.898 1 95.81 105 GLY A C 1
ATOM 835 O O . GLY A 1 105 ? 2.658 11.578 8.883 1 95.81 105 GLY A O 1
ATOM 836 N N . ALA A 1 106 ? 4.555 12.742 8.523 1 98.19 106 ALA A N 1
ATOM 837 C CA . ALA A 1 106 ? 3.963 13.961 7.973 1 98.19 106 ALA A CA 1
ATOM 838 C C . ALA A 1 106 ? 4.805 14.516 6.828 1 98.19 106 ALA A C 1
ATOM 840 O O . ALA A 1 106 ? 5.934 14.062 6.602 1 98.19 106 ALA A O 1
ATOM 841 N N . ILE A 1 107 ? 4.203 15.367 6.082 1 98.38 107 ILE A N 1
ATOM 842 C CA . ILE A 1 107 ? 4.926 16.047 5.012 1 98.38 107 ILE A CA 1
ATOM 843 C C . ILE A 1 107 ? 5.059 17.531 5.336 1 98.38 107 ILE A C 1
ATOM 845 O O . ILE A 1 107 ? 4.129 18.141 5.875 1 98.38 107 ILE A O 1
ATOM 849 N N . GLU A 1 108 ? 6.199 18.094 5.027 1 98.44 108 GLU A N 1
ATOM 850 C CA . GLU A 1 108 ? 6.387 19.531 5.152 1 98.44 108 GLU A CA 1
ATOM 851 C C . GLU A 1 108 ? 5.48 20.297 4.188 1 98.44 108 GLU A C 1
ATOM 853 O O . GLU A 1 108 ? 5.281 19.875 3.049 1 98.44 108 GLU A O 1
ATOM 858 N N . THR A 1 109 ? 4.992 21.516 4.633 1 98.06 109 THR A N 1
ATOM 859 C CA . THR A 1 109 ? 4.066 22.25 3.781 1 98.06 109 THR A CA 1
ATOM 860 C C . THR A 1 109 ? 4.82 23.219 2.885 1 98.06 109 THR A C 1
ATOM 862 O O . THR A 1 109 ? 4.258 23.75 1.915 1 98.06 109 THR A O 1
ATOM 865 N N . THR A 1 110 ? 6.035 23.547 3.236 1 96 110 THR A N 1
ATOM 866 C CA . THR A 1 110 ? 6.859 24.469 2.463 1 96 110 THR A CA 1
ATOM 867 C C . THR A 1 110 ? 8.242 23.875 2.205 1 96 110 THR A C 1
ATOM 869 O O . THR A 1 110 ? 8.602 22.859 2.801 1 96 110 THR A O 1
ATOM 872 N N . GLY A 1 111 ? 8.93 24.469 1.225 1 95.38 111 GLY A N 1
ATOM 873 C CA . GLY A 1 111 ? 10.273 24 0.93 1 95.38 111 GLY A CA 1
ATOM 874 C C . GLY A 1 111 ? 10.289 22.75 0.065 1 95.38 111 GLY A C 1
ATOM 875 O O . GLY A 1 111 ? 9.648 22.703 -0.985 1 95.38 111 GLY A O 1
ATOM 876 N N . ARG A 1 112 ? 11.117 21.75 0.449 1 94.06 112 ARG A N 1
ATOM 877 C CA . ARG A 1 112 ? 11.266 20.531 -0.334 1 94.06 112 ARG A CA 1
ATOM 878 C C . ARG A 1 112 ? 10.094 19.594 -0.102 1 94.06 112 ARG A C 1
ATOM 880 O O . ARG A 1 112 ? 9.938 18.594 -0.821 1 94.06 112 ARG A O 1
ATOM 887 N N . GLN A 1 113 ? 9.312 19.875 0.816 1 97.5 113 GLN A N 1
ATOM 888 C CA . GLN A 1 113 ? 8.094 19.125 1.12 1 97.5 113 GLN A CA 1
ATOM 889 C C . GLN A 1 113 ? 8.383 17.641 1.27 1 97.5 113 GLN A C 1
ATOM 891 O O . GLN A 1 113 ? 7.773 16.812 0.59 1 97.5 113 GLN A O 1
ATOM 896 N N . GLN A 1 114 ? 9.383 17.422 2.215 1 97.75 114 GLN A N 1
ATOM 897 C CA . GLN A 1 114 ? 9.844 16.062 2.516 1 97.75 114 GLN A CA 1
ATOM 898 C C . GLN A 1 114 ? 9.086 15.477 3.703 1 97.75 114 GLN A C 1
ATOM 900 O O . GLN A 1 114 ? 8.305 16.172 4.355 1 97.75 114 GLN A O 1
ATOM 905 N N . TRP A 1 115 ? 9.25 14.18 3.838 1 96.81 115 TRP A N 1
ATOM 906 C CA . TRP A 1 115 ? 8.562 13.477 4.918 1 96.81 115 TRP A CA 1
ATOM 907 C C . TRP A 1 115 ? 9.336 13.586 6.223 1 96.81 115 TRP A C 1
ATOM 909 O O . TRP A 1 115 ? 10.57 13.523 6.227 1 96.81 115 TRP A O 1
ATOM 919 N N . VAL A 1 116 ? 8.609 13.734 7.324 1 96.62 116 VAL A N 1
ATOM 920 C CA . VAL A 1 116 ? 9.219 13.805 8.648 1 96.62 116 VAL A CA 1
ATOM 921 C C . VAL A 1 116 ? 8.422 12.961 9.633 1 96.62 116 VAL A C 1
ATOM 923 O O . VAL A 1 116 ? 7.219 12.75 9.445 1 96.62 116 VAL A O 1
ATOM 926 N N . GLY A 1 117 ? 9.148 12.391 10.586 1 96.25 117 GLY A N 1
ATOM 927 C CA . GLY A 1 117 ? 8.492 11.766 11.719 1 96.25 117 GLY A CA 1
ATOM 928 C C . GLY A 1 117 ? 8.195 12.734 12.852 1 96.25 117 GLY A C 1
ATOM 929 O O . GLY A 1 117 ? 9.078 13.477 13.281 1 96.25 117 GLY A O 1
ATOM 930 N N . LEU A 1 118 ? 6.961 12.75 13.289 1 97.06 118 LEU A N 1
ATOM 931 C CA . LEU A 1 118 ? 6.539 13.625 14.383 1 97.06 118 LEU A CA 1
ATOM 932 C C . LEU A 1 118 ? 5.758 12.844 15.43 1 97.06 118 LEU A C 1
ATOM 934 O O . LEU A 1 118 ? 5.141 11.82 15.117 1 97.06 118 LEU A O 1
ATOM 938 N N . PRO A 1 119 ? 5.852 13.359 16.734 1 96.12 119 PRO A N 1
ATOM 939 C CA . PRO A 1 119 ? 4.984 12.711 17.719 1 96.12 119 PRO A CA 1
ATOM 940 C C . PRO A 1 119 ? 3.521 12.672 17.281 1 96.12 119 PRO A C 1
ATOM 942 O O . PRO A 1 119 ? 2.963 13.695 16.875 1 96.12 119 PRO A O 1
ATOM 945 N N . GLU A 1 120 ? 2.91 11.492 17.359 1 96.62 120 GLU A N 1
ATOM 946 C CA . GLU A 1 120 ? 1.563 11.266 16.844 1 96.62 120 GLU A CA 1
ATOM 947 C C . GLU A 1 120 ? 0.539 12.109 17.594 1 96.62 120 GLU A C 1
ATOM 949 O O . GLU A 1 120 ? -0.604 12.25 17.141 1 96.62 120 GLU A O 1
ATOM 954 N N . THR A 1 121 ? 0.943 12.719 18.688 1 96.88 121 THR A N 1
ATOM 955 C CA . THR A 1 121 ? 0.048 13.516 19.531 1 96.88 121 THR A CA 1
ATOM 956 C C . THR A 1 121 ? -0.014 14.953 19.016 1 96.88 121 THR A C 1
ATOM 958 O O . THR A 1 121 ? -0.878 15.727 19.438 1 96.88 121 THR A O 1
ATOM 961 N N . GLU A 1 122 ? 0.922 15.328 18.125 1 97.75 122 GLU A N 1
ATOM 962 C CA . GLU A 1 122 ? 0.807 16.656 17.531 1 97.75 122 GLU A CA 1
ATOM 963 C C . GLU A 1 122 ? -0.519 16.812 16.781 1 97.75 122 GLU A C 1
ATOM 965 O O . GLU A 1 122 ? -1.053 15.836 16.25 1 97.75 122 GLU A O 1
ATOM 970 N N . LYS A 1 123 ? -1.016 17.984 16.797 1 98.62 123 LYS A N 1
ATOM 971 C CA . LYS A 1 123 ? -2.244 18.266 16.062 1 98.62 123 LYS A CA 1
ATOM 972 C C . LYS A 1 123 ? -1.952 19.031 14.773 1 98.62 123 LYS A C 1
ATOM 974 O O . LYS A 1 123 ? -1.457 20.156 14.812 1 98.62 123 LYS A O 1
ATOM 979 N N . LEU A 1 124 ? -2.211 18.422 13.672 1 98.75 124 LEU A N 1
ATOM 980 C CA . LEU A 1 124 ? -1.879 18.953 12.359 1 98.75 124 LEU A CA 1
ATOM 981 C C . LEU A 1 124 ? -3.061 18.812 11.398 1 98.75 124 LEU A C 1
ATOM 983 O O . LEU A 1 124 ? -3.996 18.062 11.664 1 98.75 124 LEU A O 1
ATOM 987 N N . ASN A 1 125 ? -3.004 19.688 10.359 1 98.81 125 ASN A N 1
ATOM 988 C CA . ASN A 1 125 ? -3.828 19.359 9.203 1 98.81 125 ASN A CA 1
ATOM 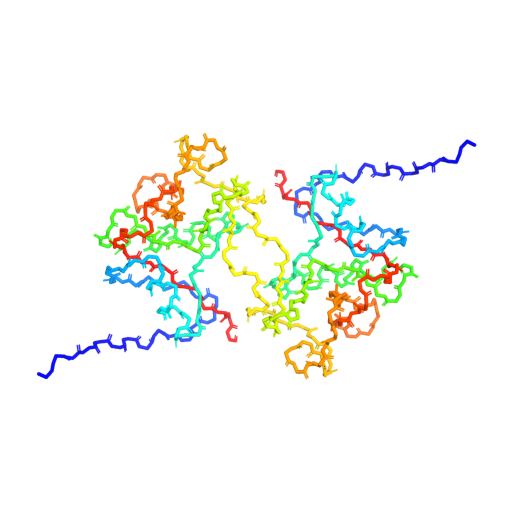989 C C . ASN A 1 125 ? -3.479 17.984 8.641 1 98.81 125 ASN A C 1
ATOM 991 O O . ASN A 1 125 ? -2.492 17.375 9.055 1 98.81 125 ASN A O 1
ATOM 995 N N . PHE A 1 126 ? -4.352 17.484 7.691 1 98.06 126 PHE A N 1
ATOM 996 C CA . PHE A 1 126 ? -4.086 16.172 7.105 1 98.06 126 PHE A CA 1
ATOM 997 C C . PHE A 1 126 ? -4.773 16.047 5.754 1 98.06 126 PHE A C 1
ATOM 999 O O . PHE A 1 126 ? -5.652 16.844 5.414 1 98.06 126 PHE A O 1
ATOM 1006 N N . ILE A 1 127 ? -4.273 15.133 4.977 1 95.44 127 ILE A N 1
ATOM 1007 C CA . ILE A 1 127 ? -4.812 14.906 3.641 1 95.44 127 ILE A CA 1
ATOM 1008 C C . ILE A 1 127 ? -5.445 13.523 3.566 1 95.44 127 ILE A C 1
ATOM 1010 O O . ILE A 1 127 ? -4.801 12.523 3.889 1 95.44 127 ILE A O 1
ATOM 1014 N N . CYS A 1 128 ? -6.695 13.531 3.137 1 91.31 128 CYS A N 1
ATOM 1015 C CA . CYS A 1 128 ? -7.418 12.297 2.867 1 91.31 128 CYS A CA 1
ATOM 1016 C C . CYS A 1 128 ? -7.395 11.961 1.381 1 91.31 128 CYS A C 1
ATOM 1018 O O . CYS A 1 128 ? -7.297 12.852 0.541 1 91.31 128 CYS A O 1
ATOM 1020 N N . TYR A 1 129 ? -7.422 10.719 1.111 1 85.31 129 TYR A N 1
ATOM 1021 C CA . TYR A 1 129 ? -7.488 10.242 -0.267 1 85.31 129 TYR A CA 1
ATOM 1022 C C . TYR A 1 129 ? -8.688 9.32 -0.471 1 85.31 129 TYR A C 1
ATOM 1024 O O . TYR A 1 129 ? -8.875 8.359 0.28 1 85.31 129 TYR A O 1
ATOM 1032 N N . GLY A 1 130 ? -9.516 9.781 -1.372 1 75.62 130 GLY A N 1
ATOM 1033 C CA . GLY A 1 130 ? -10.68 8.984 -1.721 1 75.62 130 GLY A CA 1
ATOM 1034 C C . GLY A 1 130 ? -10.438 8.031 -2.873 1 75.62 130 GLY A C 1
ATOM 1035 O O . GLY A 1 130 ? -9.719 8.367 -3.818 1 75.62 130 GLY A O 1
ATOM 1036 N N . CYS A 1 131 ? -10.898 6.711 -2.67 1 60.94 131 CYS A N 1
ATOM 1037 C CA . CYS A 1 131 ? -10.82 5.734 -3.75 1 60.94 131 CYS A CA 1
ATOM 1038 C C . CYS A 1 131 ? -11.633 6.191 -4.957 1 60.94 131 CYS A C 1
ATOM 1040 O O . CYS A 1 131 ? -12.617 6.914 -4.809 1 60.94 131 CYS A O 1
ATOM 1042 N N . ALA A 1 132 ? -11.039 6.344 -6.164 1 50 132 ALA A N 1
ATOM 1043 C CA . ALA A 1 132 ? -11.812 6.688 -7.355 1 50 132 ALA A CA 1
ATOM 1044 C C . ALA A 1 132 ? -13.133 5.926 -7.395 1 50 132 ALA A C 1
ATOM 1046 O O . ALA A 1 132 ? -13.18 4.738 -7.074 1 50 132 ALA A O 1
ATOM 1047 N N . GLY A 1 133 ? -14.312 6.32 -6.785 1 39.97 133 GLY A N 1
ATOM 1048 C CA . GLY A 1 133 ? -15.602 5.723 -7.105 1 39.97 133 GLY A CA 1
ATOM 1049 C C . GLY A 1 133 ? -15.703 5.258 -8.547 1 39.97 133 GLY A C 1
ATOM 1050 O O . GLY A 1 133 ? -14.961 5.734 -9.406 1 39.97 133 GLY A O 1
ATOM 1051 N N . MET B 1 1 ? -25.547 27.5 18.344 1 24.06 1 MET B N 1
ATOM 1052 C CA . MET B 1 1 ? -25.969 26.625 17.266 1 24.06 1 MET B CA 1
ATOM 1053 C C . MET B 1 1 ? -24.828 26.344 16.297 1 24.06 1 MET B C 1
ATOM 1055 O O . MET B 1 1 ? -24.594 27.109 15.359 1 24.06 1 MET B O 1
ATOM 1059 N N . SER B 1 2 ? -23.547 26.109 16.641 1 30 2 SER B N 1
ATOM 1060 C CA . SER B 1 2 ? -22.234 26.219 16 1 30 2 SER B CA 1
ATOM 1061 C C . SER B 1 2 ? -22.156 25.359 14.75 1 30 2 SER B C 1
ATOM 1063 O O . SER B 1 2 ? -22.5 24.188 14.773 1 30 2 SER B O 1
ATOM 1065 N N . THR B 1 3 ? -22.406 25.859 13.477 1 29.55 3 THR B N 1
ATOM 1066 C CA . THR B 1 3 ? -22.5 25.297 12.141 1 29.55 3 THR B CA 1
ATOM 1067 C C . THR B 1 3 ? -21.312 24.391 11.844 1 29.55 3 THR B C 1
ATOM 1069 O O . THR B 1 3 ? -20.172 24.844 11.766 1 29.55 3 THR B O 1
ATOM 1072 N N . GLU B 1 4 ? -21.125 23.266 12.477 1 33.06 4 GLU B N 1
ATOM 1073 C CA . GLU B 1 4 ? -20.094 22.234 12.32 1 33.06 4 GLU B CA 1
ATOM 1074 C C . GLU B 1 4 ? -19.875 21.891 10.852 1 33.06 4 GLU B C 1
ATOM 1076 O O . GLU B 1 4 ? -20.797 21.453 10.172 1 33.06 4 GLU B O 1
ATOM 1081 N N . ASN B 1 5 ? -19.359 22.781 10.008 1 33.75 5 ASN B N 1
ATOM 1082 C CA . ASN B 1 5 ? -19.156 22.688 8.562 1 33.75 5 ASN B CA 1
ATOM 1083 C C . ASN B 1 5 ? -18.734 21.281 8.141 1 33.75 5 ASN B C 1
ATOM 1085 O O . ASN B 1 5 ? -17.562 20.906 8.297 1 33.75 5 ASN B O 1
ATOM 1089 N N . SER B 1 6 ? -19.469 20.234 8.383 1 38.91 6 SER B N 1
ATOM 1090 C CA . SER B 1 6 ? -19.438 18.891 7.832 1 38.91 6 SER B CA 1
ATOM 1091 C C . SER B 1 6 ? -19.156 18.906 6.336 1 38.91 6 SER B C 1
ATOM 1093 O O . SER B 1 6 ? -20.078 19.047 5.527 1 38.91 6 SER B O 1
ATOM 1095 N N . GLN B 1 7 ? -18.219 19.703 5.801 1 37.75 7 GLN B N 1
ATOM 1096 C CA . GLN B 1 7 ? -18.031 19.672 4.355 1 37.75 7 GLN B CA 1
ATOM 1097 C C . GLN B 1 7 ? -17.969 18.25 3.83 1 37.75 7 GLN B C 1
ATOM 1099 O O . GLN B 1 7 ? -17.25 17.406 4.375 1 37.75 7 GLN B O 1
ATOM 1104 N N . SER B 1 8 ? -19.062 17.734 3.385 1 44.75 8 SER B N 1
ATOM 1105 C CA . SER B 1 8 ? -19.172 16.469 2.645 1 44.75 8 SER B CA 1
ATOM 1106 C C . SER B 1 8 ? -17.984 16.281 1.713 1 44.75 8 SER B C 1
ATOM 1108 O O . SER B 1 8 ? -17.641 17.172 0.939 1 44.75 8 SER B O 1
ATOM 1110 N N . LEU B 1 9 ? -16.922 15.875 2.232 1 50.88 9 LEU B N 1
ATOM 1111 C CA . LEU B 1 9 ? -15.805 15.594 1.337 1 50.88 9 LEU B CA 1
ATOM 1112 C C . LEU B 1 9 ? -16.297 15.008 0.019 1 50.88 9 LEU B C 1
ATOM 1114 O O . LEU B 1 9 ? -17.125 14.086 0.015 1 50.88 9 LEU B O 1
ATOM 1118 N N . PRO B 1 10 ? -16.391 15.844 -1.013 1 48.69 10 PRO B N 1
ATOM 1119 C CA . PRO B 1 10 ? -16.844 15.273 -2.287 1 48.69 10 PRO B CA 1
ATOM 1120 C C . PRO B 1 10 ? -16.234 13.898 -2.555 1 48.69 10 PRO B C 1
ATOM 1122 O O . PRO B 1 10 ? -15.125 13.609 -2.111 1 48.69 10 PRO B O 1
ATOM 1125 N N . PRO B 1 11 ? -17.078 12.922 -2.738 1 45.56 11 PRO B N 1
ATOM 1126 C CA . PRO B 1 11 ? -16.703 11.562 -3.125 1 45.56 11 PRO B CA 1
ATOM 1127 C C . PRO B 1 11 ? -15.609 11.539 -4.195 1 45.56 11 PRO B C 1
ATOM 1129 O O . PRO B 1 11 ? -15.445 10.531 -4.891 1 45.56 11 PRO B O 1
ATOM 1132 N N . ALA B 1 12 ? -14.969 12.664 -4.613 1 41.09 12 ALA B N 1
ATOM 1133 C CA . ALA B 1 12 ? -14.367 12.555 -5.941 1 41.09 12 ALA B CA 1
ATOM 1134 C C . ALA B 1 12 ? -13.312 11.461 -5.973 1 41.09 12 ALA B C 1
ATOM 1136 O O . ALA B 1 12 ? -12.492 11.352 -5.055 1 41.09 12 ALA B O 1
ATOM 1137 N N . LYS B 1 13 ? -13.414 10.453 -6.652 1 48.53 13 LYS B N 1
ATOM 1138 C CA . LYS B 1 13 ? -12.57 9.336 -7.066 1 48.53 13 LYS B CA 1
ATOM 1139 C C . LYS B 1 13 ? -11.125 9.781 -7.27 1 48.53 13 LYS B C 1
ATOM 1141 O O . LYS B 1 13 ? -10.859 10.742 -8 1 48.53 13 LYS B O 1
ATOM 1146 N N . GLY B 1 14 ? -10.102 9.203 -6.648 1 58.47 14 GLY B N 1
ATOM 1147 C CA . GLY B 1 14 ? -8.719 9.617 -6.879 1 58.47 14 GLY B CA 1
ATOM 1148 C C . GLY B 1 14 ? -8.406 10.984 -6.316 1 58.47 14 GLY B C 1
ATOM 1149 O O . GLY B 1 14 ? -7.395 11.594 -6.668 1 58.47 14 GLY B O 1
ATOM 1150 N N . ASN B 1 15 ? -9.305 11.43 -5.438 1 75.38 15 ASN B N 1
ATOM 1151 C CA . ASN B 1 15 ? -9.172 12.836 -5.082 1 75.38 15 ASN B CA 1
ATOM 1152 C C . ASN B 1 15 ? -8.477 13.016 -3.738 1 75.38 15 ASN B C 1
ATOM 1154 O O . ASN B 1 15 ? -8.695 12.234 -2.809 1 75.38 15 ASN B O 1
ATOM 1158 N N . LEU B 1 16 ? -7.48 13.82 -3.68 1 89.12 16 LEU B N 1
ATOM 1159 C CA . LEU B 1 16 ? -6.797 14.344 -2.5 1 89.12 16 LEU B CA 1
ATOM 1160 C C . LEU B 1 16 ? -7.57 15.508 -1.896 1 89.12 16 LEU B C 1
ATOM 1162 O O . LEU B 1 16 ? -7.961 16.438 -2.611 1 89.12 16 LEU B O 1
ATOM 1166 N N . ILE B 1 17 ? -7.895 15.336 -0.587 1 92.81 17 ILE B N 1
ATOM 1167 C CA . ILE B 1 17 ? -8.609 16.406 0.112 1 92.81 17 ILE B CA 1
ATOM 1168 C C . ILE B 1 17 ? -7.797 16.859 1.325 1 92.81 17 ILE B C 1
ATOM 1170 O O . ILE B 1 17 ? -7.492 16.047 2.211 1 92.81 17 ILE B O 1
ATOM 1174 N N . LEU B 1 18 ? -7.512 18.125 1.32 1 96.44 18 LEU B N 1
ATOM 1175 C CA . LEU B 1 18 ? -6.855 18.703 2.486 1 96.44 18 LEU B CA 1
ATOM 1176 C C . LEU B 1 18 ? -7.875 19.109 3.545 1 96.44 18 LEU B C 1
ATOM 1178 O O . LEU B 1 18 ? -8.82 19.844 3.252 1 96.44 18 LEU B O 1
ATOM 1182 N N . ILE B 1 19 ? -7.742 18.594 4.707 1 97.06 19 ILE B N 1
ATOM 1183 C CA . ILE B 1 19 ? -8.57 18.984 5.844 1 97.06 19 ILE B CA 1
ATOM 1184 C C . ILE B 1 19 ? -7.797 19.953 6.734 1 97.06 19 ILE B C 1
ATOM 1186 O O . ILE B 1 19 ? -6.758 19.594 7.297 1 97.06 19 ILE B O 1
ATOM 1190 N N . GLN B 1 20 ? -8.367 21.156 6.855 1 97.81 20 GLN B N 1
ATOM 1191 C CA . GLN B 1 20 ? -7.691 22.219 7.609 1 97.81 20 GLN B CA 1
ATOM 1192 C C . GLN B 1 20 ? -8.172 22.25 9.055 1 97.81 20 GLN B C 1
ATOM 1194 O O . GLN B 1 20 ? -8.516 23.312 9.57 1 97.81 20 GLN B O 1
ATOM 1199 N N . GLN B 1 21 ? -8.258 21.109 9.633 1 97.81 21 GLN B N 1
ATOM 1200 C CA . GLN B 1 21 ? -8.508 20.953 11.062 1 97.81 21 GLN B CA 1
ATOM 1201 C C . GLN B 1 21 ? -7.316 20.297 11.75 1 97.81 21 GLN B C 1
ATOM 1203 O O . GLN B 1 21 ? -6.73 19.344 11.219 1 97.81 21 GLN B O 1
ATOM 1208 N N . ASN B 1 22 ? -7.008 20.906 12.898 1 98.5 22 ASN B N 1
ATOM 1209 C CA . ASN B 1 22 ? -5.891 20.344 13.656 1 98.5 22 ASN B CA 1
ATOM 1210 C C . ASN B 1 22 ? -6.305 19.078 14.422 1 98.5 22 ASN B C 1
ATOM 1212 O O . ASN B 1 22 ? -7.133 19.156 15.328 1 98.5 22 ASN B O 1
ATOM 1216 N N . MET B 1 23 ? -5.723 17.953 14.102 1 98.62 23 MET B N 1
ATOM 1217 C CA . MET B 1 23 ? -6.035 16.672 14.75 1 98.62 23 MET B CA 1
ATOM 1218 C C . MET B 1 23 ? -4.773 15.852 14.953 1 98.62 23 MET B C 1
ATOM 1220 O O . MET B 1 23 ? -3.783 16.031 14.242 1 98.62 23 MET B O 1
ATOM 1224 N N . THR B 1 24 ? -4.82 15 16.031 1 98.5 24 THR B N 1
ATOM 1225 C CA . THR B 1 24 ? -3.762 14.008 16.156 1 98.5 24 THR B CA 1
ATOM 1226 C C . THR B 1 24 ? -3.801 13.031 14.984 1 98.5 24 THR B C 1
ATOM 1228 O O . THR B 1 24 ? -4.762 13.008 14.219 1 98.5 24 THR B O 1
ATOM 1231 N N . TRP B 1 25 ? -2.77 12.273 14.867 1 97.44 25 TRP B N 1
ATOM 1232 C CA . TRP B 1 25 ? -2.705 11.328 13.758 1 97.44 25 TRP B CA 1
ATOM 1233 C C . TRP B 1 25 ? -3.848 10.32 13.828 1 97.44 25 TRP B C 1
ATOM 1235 O O . TRP B 1 25 ? -4.504 10.031 12.828 1 97.44 25 TRP B O 1
ATOM 1245 N N . ILE B 1 26 ? -4.07 9.797 15.023 1 95.44 26 ILE B N 1
ATOM 1246 C CA . ILE B 1 26 ? -5.113 8.789 15.203 1 95.44 26 ILE B CA 1
ATOM 1247 C C . ILE B 1 26 ? -6.48 9.414 14.914 1 95.44 26 ILE B C 1
ATOM 1249 O O . ILE B 1 26 ? -7.32 8.789 14.258 1 95.44 26 ILE B O 1
ATOM 1253 N N . GLU B 1 27 ? -6.672 10.633 15.344 1 97.06 27 GLU B N 1
ATOM 1254 C CA . GLU B 1 27 ? -7.91 11.344 15.055 1 97.06 27 GLU B CA 1
ATOM 1255 C C . GLU B 1 27 ? -8.07 11.586 13.555 1 97.06 27 GLU B C 1
ATOM 1257 O O . GLU B 1 27 ? -9.172 11.445 13.016 1 97.06 27 GLU B O 1
ATOM 1262 N N . ALA B 1 28 ? -7.035 12.023 12.961 1 97.12 28 ALA B N 1
ATOM 1263 C CA . ALA B 1 28 ? -7.047 12.273 11.523 1 97.12 28 ALA B CA 1
ATOM 1264 C C . ALA B 1 28 ? -7.402 11.008 10.742 1 97.12 28 ALA B C 1
ATOM 1266 O O . ALA B 1 28 ? -8.227 11.047 9.828 1 97.12 28 ALA B O 1
ATOM 1267 N N . MET B 1 29 ? -6.758 9.945 11.086 1 92.38 29 MET B N 1
ATOM 1268 C CA . MET B 1 29 ? -7.062 8.664 10.453 1 92.38 29 MET B CA 1
ATOM 1269 C C . MET B 1 29 ? -8.539 8.312 10.617 1 92.38 29 MET B C 1
ATOM 1271 O O . MET B 1 29 ? -9.195 7.926 9.648 1 92.38 29 MET B O 1
ATOM 1275 N N . SER B 1 30 ? -9.039 8.406 11.758 1 91.5 30 SER B N 1
ATOM 1276 C CA . SER B 1 30 ? -10.438 8.109 12.039 1 91.5 30 SER B CA 1
ATOM 1277 C C . SER B 1 30 ? -11.367 9.008 11.227 1 91.5 30 SER B C 1
ATOM 1279 O O . SER B 1 30 ? -12.375 8.547 10.688 1 91.5 30 SER B O 1
ATOM 1281 N N . TYR B 1 31 ? -11.023 10.258 11.195 1 93.5 31 TYR B N 1
ATOM 1282 C CA . TYR B 1 31 ? -11.828 11.203 10.422 1 93.5 31 TYR B CA 1
ATOM 1283 C C . TYR B 1 31 ? -11.945 10.758 8.969 1 93.5 31 TYR B C 1
ATOM 1285 O O . TYR B 1 31 ? -13.047 10.695 8.422 1 93.5 31 TYR B O 1
ATOM 1293 N N . CYS B 1 32 ? -10.758 10.594 8.281 1 90.56 32 CYS B N 1
ATOM 1294 C CA . CYS B 1 32 ? -10.766 10.18 6.879 1 90.56 32 CYS B CA 1
ATOM 1295 C C . CYS B 1 32 ? -11.594 8.914 6.688 1 90.56 32 CYS B C 1
ATOM 1297 O O . CYS B 1 32 ? -12.406 8.836 5.762 1 90.56 32 CYS B O 1
ATOM 1299 N N . ARG B 1 33 ? -11.484 7.984 7.547 1 83.62 33 ARG B N 1
ATOM 1300 C CA . ARG B 1 33 ? -12.164 6.699 7.387 1 83.62 33 ARG B CA 1
ATOM 1301 C C . ARG B 1 33 ? -13.664 6.836 7.637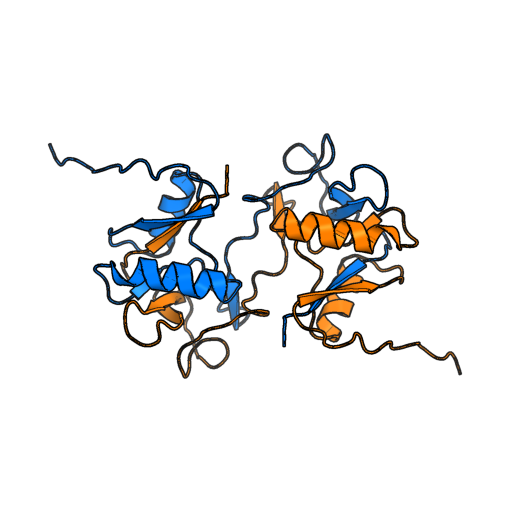 1 83.62 33 ARG B C 1
ATOM 1303 O O . ARG B 1 33 ? -14.469 6.145 7.008 1 83.62 33 ARG B O 1
ATOM 1310 N N . GLU B 1 34 ? -14.016 7.672 8.539 1 85.81 34 GLU B N 1
ATOM 1311 C CA . GLU B 1 34 ? -15.43 7.973 8.75 1 85.81 34 GLU B CA 1
ATOM 1312 C C . GLU B 1 34 ? -16.062 8.547 7.484 1 85.81 34 GLU B C 1
ATOM 1314 O O . GLU B 1 34 ? -17.281 8.414 7.277 1 85.81 34 GLU B O 1
ATOM 1319 N N . HIS B 1 35 ? -15.258 9.109 6.676 1 84.19 35 HIS B N 1
ATOM 1320 C CA . HIS B 1 35 ? -15.727 9.68 5.422 1 84.19 35 HIS B CA 1
ATOM 1321 C C . HIS B 1 35 ? -15.367 8.797 4.238 1 84.19 35 HIS B C 1
ATOM 1323 O O . HIS B 1 35 ? -15.25 9.273 3.109 1 84.19 35 HIS B O 1
ATOM 1329 N N . HIS B 1 36 ? -15.109 7.555 4.441 1 78.25 36 HIS B N 1
ATOM 1330 C CA . HIS B 1 36 ? -14.898 6.508 3.451 1 78.25 36 HIS B CA 1
ATOM 1331 C C . HIS B 1 36 ? -13.656 6.781 2.611 1 78.25 36 HIS B C 1
ATOM 1333 O O . HIS B 1 36 ? -13.656 6.559 1.398 1 78.25 36 HIS B O 1
ATOM 1339 N N . THR B 1 37 ? -12.758 7.441 3.188 1 82.19 37 THR B N 1
ATOM 1340 C CA . THR B 1 37 ? -11.43 7.66 2.621 1 82.19 37 THR B CA 1
ATOM 1341 C C . THR B 1 37 ? -10.344 7.172 3.578 1 82.19 37 THR B C 1
ATOM 1343 O O . THR B 1 37 ? -10.609 6.352 4.461 1 82.19 37 THR B O 1
ATOM 1346 N N . ASP B 1 38 ? -9.094 7.5 3.285 1 85.31 38 ASP B N 1
ATOM 1347 C CA . ASP B 1 38 ? -7.953 7.188 4.141 1 85.31 38 ASP B CA 1
ATOM 1348 C C . ASP B 1 38 ? -6.926 8.32 4.113 1 85.31 38 ASP B C 1
ATOM 1350 O O . ASP B 1 38 ? -6.941 9.156 3.213 1 85.31 38 ASP B O 1
ATOM 1354 N N . LEU B 1 39 ? -6.109 8.305 5.199 1 90.25 39 LEU B N 1
ATOM 1355 C CA . LEU B 1 39 ? -4.961 9.195 5.059 1 90.25 39 LEU B CA 1
ATOM 1356 C C . LEU B 1 39 ? -4.145 8.836 3.824 1 90.25 39 LEU B C 1
ATOM 1358 O O . LEU B 1 39 ? -3.941 7.656 3.529 1 90.25 39 LEU B O 1
ATOM 1362 N N . VAL B 1 40 ? -3.631 9.781 3.148 1 87.38 40 VAL B N 1
ATOM 1363 C CA . VAL B 1 40 ? -3.002 9.594 1.845 1 87.38 40 VAL B CA 1
ATOM 1364 C C . VAL B 1 40 ? -1.683 8.844 2.01 1 87.38 40 VAL B C 1
ATOM 1366 O O . VAL B 1 40 ? -0.937 9.086 2.961 1 87.38 40 VAL B O 1
ATOM 1369 N N . HIS B 1 41 ? -1.473 7.934 1.049 1 85.31 41 HIS B N 1
ATOM 1370 C CA . HIS B 1 41 ? -0.21 7.227 0.881 1 85.31 41 HIS B CA 1
ATOM 1371 C C . HIS B 1 41 ? 0.549 7.734 -0.341 1 85.31 41 HIS B C 1
ATOM 1373 O O . HIS B 1 41 ? -0.029 7.875 -1.421 1 85.31 41 HIS B O 1
ATOM 1379 N N . ILE B 1 42 ? 1.856 8.008 -0.124 1 84.38 42 ILE B N 1
ATOM 1380 C CA . ILE B 1 42 ? 2.668 8.492 -1.236 1 84.38 42 ILE B CA 1
ATOM 1381 C C . ILE B 1 42 ? 3.555 7.363 -1.757 1 84.38 42 ILE B C 1
ATOM 1383 O O . ILE B 1 42 ? 4.664 7.156 -1.256 1 84.38 42 ILE B O 1
ATOM 1387 N N . THR B 1 43 ? 3.057 6.75 -2.828 1 77.94 43 THR B N 1
ATOM 1388 C CA . THR B 1 43 ? 3.77 5.566 -3.301 1 77.94 43 THR B CA 1
ATOM 1389 C C . THR B 1 43 ? 4.488 5.855 -4.613 1 77.94 43 THR B C 1
ATOM 1391 O O . THR B 1 43 ? 5.234 5.016 -5.117 1 77.94 43 THR B O 1
ATOM 1394 N N . THR B 1 44 ? 4.23 7.031 -5.191 1 75.44 44 THR B N 1
ATOM 1395 C CA . THR B 1 44 ? 4.875 7.438 -6.438 1 75.44 44 THR B CA 1
ATOM 1396 C C . THR B 1 44 ? 5.227 8.922 -6.402 1 75.44 44 THR B C 1
ATOM 1398 O O . THR B 1 44 ? 4.688 9.672 -5.59 1 75.44 44 THR B O 1
ATOM 1401 N N . GLU B 1 45 ? 6.137 9.258 -7.363 1 84.19 45 GLU B N 1
ATOM 1402 C CA . GLU B 1 45 ? 6.504 10.664 -7.488 1 84.19 45 GLU B CA 1
ATOM 1403 C C . GLU B 1 45 ? 5.297 11.516 -7.883 1 84.19 45 GLU B C 1
ATOM 1405 O O . GLU B 1 45 ? 5.152 12.648 -7.414 1 84.19 45 GLU B O 1
ATOM 1410 N N . ASP B 1 46 ? 4.469 10.953 -8.719 1 81.88 46 ASP B N 1
ATOM 1411 C CA . ASP B 1 46 ? 3.27 11.664 -9.141 1 81.88 46 ASP B CA 1
ATOM 1412 C C . ASP B 1 46 ? 2.377 11.992 -7.945 1 81.88 46 ASP B C 1
ATOM 1414 O O . ASP B 1 46 ? 1.897 13.125 -7.812 1 81.88 46 ASP B O 1
ATOM 1418 N N . ILE B 1 47 ? 2.229 11.125 -7.094 1 82 47 ILE B N 1
ATOM 1419 C CA . ILE B 1 47 ? 1.394 11.344 -5.918 1 82 47 ILE B CA 1
ATOM 1420 C C . ILE B 1 47 ? 2.07 12.336 -4.98 1 82 47 ILE B C 1
ATOM 1422 O O . ILE B 1 47 ? 1.408 13.195 -4.395 1 82 47 ILE B O 1
ATOM 1426 N N . GLN B 1 48 ? 3.395 12.266 -4.84 1 90 48 GLN B N 1
ATOM 1427 C CA . GLN B 1 48 ? 4.148 13.227 -4.047 1 90 48 GLN B CA 1
ATOM 1428 C C . GLN B 1 48 ? 3.869 14.656 -4.508 1 90 48 GLN B C 1
ATOM 1430 O O . GLN B 1 48 ? 3.621 15.539 -3.684 1 90 48 GLN B O 1
ATOM 1435 N N . GLU B 1 49 ? 3.93 14.82 -5.734 1 93.12 49 GLU B N 1
ATOM 1436 C CA . GLU B 1 49 ? 3.717 16.156 -6.293 1 93.12 49 GLU B CA 1
ATOM 1437 C C . GLU B 1 49 ? 2.299 16.656 -6.012 1 93.12 49 GLU B C 1
ATOM 1439 O O . GLU B 1 49 ? 2.102 17.812 -5.648 1 93.12 49 GLU B O 1
ATOM 1444 N N . LYS B 1 50 ? 1.338 15.773 -6.164 1 91.19 50 LYS B N 1
ATOM 1445 C CA . LYS B 1 50 ? -0.053 16.141 -5.918 1 91.19 50 LYS B CA 1
ATOM 1446 C C . LYS B 1 50 ? -0.284 16.469 -4.445 1 91.19 50 LYS B C 1
ATOM 1448 O O . LYS B 1 50 ? -0.978 17.422 -4.117 1 91.19 50 LYS B O 1
ATOM 1453 N N . VAL B 1 51 ? 0.241 15.711 -3.609 1 94 51 VAL B N 1
ATOM 1454 C CA . VAL B 1 51 ? 0.107 15.914 -2.17 1 94 51 VAL B CA 1
ATOM 1455 C C . VAL B 1 51 ? 0.796 17.219 -1.766 1 94 51 VAL B C 1
ATOM 1457 O O . VAL B 1 51 ? 0.253 18 -0.979 1 94 51 VAL B O 1
ATOM 1460 N N . ALA B 1 52 ? 1.987 17.406 -2.297 1 97 52 ALA B N 1
ATOM 1461 C CA . ALA B 1 52 ? 2.74 18.625 -2 1 97 52 ALA B CA 1
ATOM 1462 C C . ALA B 1 52 ? 1.948 19.875 -2.393 1 97 52 ALA B C 1
ATOM 1464 O O . ALA B 1 52 ? 1.926 20.859 -1.654 1 97 52 ALA B O 1
ATOM 1465 N N . GLU B 1 53 ? 1.371 19.781 -3.488 1 96.06 53 GLU B N 1
ATOM 1466 C CA . GLU B 1 53 ? 0.567 20.906 -3.949 1 96.06 53 GLU B CA 1
ATOM 1467 C C . GLU B 1 53 ? -0.584 21.188 -2.988 1 96.06 53 GLU B C 1
ATOM 1469 O O . GLU B 1 53 ? -0.853 22.344 -2.66 1 96.06 53 GLU B O 1
ATOM 1474 N N . LYS B 1 54 ? -1.274 20.188 -2.514 1 96 54 LYS B N 1
ATOM 1475 C CA . LYS B 1 54 ? -2.371 20.359 -1.564 1 96 54 LYS B CA 1
ATOM 1476 C C . LYS B 1 54 ? -1.863 20.891 -0.224 1 96 54 LYS B C 1
ATOM 1478 O O . LYS B 1 54 ? -2.506 21.734 0.402 1 96 54 LYS B O 1
ATOM 1483 N N . ALA B 1 55 ? -0.735 20.406 0.152 1 97.56 55 ALA B N 1
ATOM 1484 C CA . ALA B 1 55 ? -0.186 20.719 1.472 1 97.56 55 ALA B CA 1
ATOM 1485 C C . ALA B 1 55 ? 0.179 22.188 1.592 1 97.56 55 ALA B C 1
ATOM 1487 O O . ALA B 1 55 ? 0.216 22.734 2.695 1 97.56 55 ALA B O 1
ATOM 1488 N N . LYS B 1 56 ? 0.433 22.812 0.502 1 97.31 56 LYS B N 1
ATOM 1489 C CA . LYS B 1 56 ? 0.778 24.234 0.506 1 97.31 56 LYS B CA 1
ATOM 1490 C C . LYS B 1 56 ? -0.342 25.078 1.117 1 97.31 56 LYS B C 1
ATOM 1492 O O . LYS B 1 56 ? -0.098 26.172 1.632 1 97.31 56 LYS B O 1
ATOM 1497 N N . ASN B 1 57 ? -1.511 24.594 1.056 1 97.38 57 ASN B N 1
ATOM 1498 C CA . ASN B 1 57 ? -2.672 25.344 1.527 1 97.38 57 ASN B CA 1
ATOM 1499 C C . ASN B 1 57 ? -2.977 25.047 2.99 1 97.38 57 ASN B C 1
ATOM 1501 O O . ASN B 1 57 ? -3.951 25.562 3.545 1 97.38 57 ASN B O 1
ATOM 1505 N N . ALA B 1 58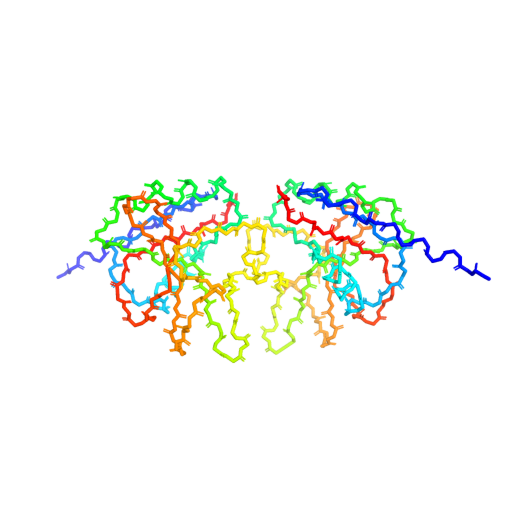 ? -2.145 24.281 3.6 1 98.31 58 ALA B N 1
ATOM 1506 C CA . ALA B 1 58 ? -2.363 23.922 5 1 98.31 58 ALA B CA 1
ATOM 1507 C C . ALA B 1 58 ? -2.08 25.109 5.918 1 98.31 58 ALA B C 1
ATOM 1509 O O . ALA B 1 58 ? -1.339 26.031 5.555 1 98.31 58 ALA B O 1
ATOM 1510 N N . THR B 1 59 ? -2.742 25.031 7.082 1 98.31 59 THR B N 1
ATOM 1511 C CA . THR B 1 59 ? -2.518 26.078 8.078 1 98.31 59 THR B CA 1
ATOM 1512 C C . THR B 1 59 ? -1.458 25.641 9.086 1 98.31 59 THR B C 1
ATOM 1514 O O . THR B 1 59 ? -1.068 26.422 9.961 1 98.31 59 THR B O 1
ATOM 1517 N N . THR B 1 60 ? -0.998 24.406 9.055 1 98.5 60 THR B N 1
ATOM 1518 C CA . THR B 1 60 ? 0.076 23.875 9.883 1 98.5 60 THR B CA 1
ATOM 1519 C C . THR B 1 60 ? 1.341 23.656 9.062 1 98.5 60 THR B C 1
ATOM 1521 O O . THR B 1 60 ? 1.271 23.469 7.848 1 98.5 60 THR B O 1
ATOM 1524 N N . PRO B 1 61 ? 2.467 23.719 9.727 1 98.31 61 PRO B N 1
ATOM 1525 C CA . PRO B 1 61 ? 3.725 23.578 8.992 1 98.31 61 PRO B CA 1
ATOM 1526 C C . PRO B 1 61 ? 3.928 22.172 8.438 1 98.31 61 PRO B C 1
ATOM 1528 O O . PRO B 1 61 ? 4.793 21.953 7.586 1 98.31 61 PRO B O 1
ATOM 1531 N N . HIS B 1 62 ? 3.232 21.234 8.945 1 98.69 62 HIS B N 1
ATOM 1532 C CA . HIS B 1 62 ? 3.217 19.859 8.469 1 98.69 62 HIS B CA 1
ATOM 1533 C C . HIS B 1 62 ? 1.789 19.344 8.305 1 98.69 62 HIS B C 1
ATOM 1535 O O . HIS B 1 62 ? 0.849 19.922 8.852 1 98.69 62 HIS B O 1
ATOM 1541 N N . VAL B 1 63 ? 1.734 18.281 7.48 1 98.62 63 VAL B N 1
ATOM 1542 C CA . VAL B 1 63 ? 0.447 17.641 7.223 1 98.62 63 VAL B CA 1
ATOM 1543 C C . VAL B 1 63 ? 0.572 16.125 7.406 1 98.62 63 VAL B C 1
ATOM 1545 O O . VAL B 1 63 ? 1.512 15.508 6.898 1 98.62 63 VAL B O 1
ATOM 1548 N N . TRP B 1 64 ? -0.406 15.602 8.133 1 98.44 64 TRP B N 1
ATOM 1549 C CA . TRP B 1 64 ? -0.352 14.164 8.383 1 98.44 64 TRP B CA 1
ATOM 1550 C C . TRP B 1 64 ? -0.509 13.375 7.086 1 98.44 64 TRP B C 1
ATOM 1552 O O . TRP B 1 64 ? -1.337 13.719 6.242 1 98.44 64 TRP B O 1
ATOM 1562 N N . LEU B 1 65 ? 0.246 12.375 7.016 1 95 65 LEU B N 1
ATOM 1563 C CA . LEU B 1 65 ? 0.145 11.32 6.008 1 95 65 LEU B CA 1
ATOM 1564 C C . LEU B 1 65 ? -0.217 9.984 6.652 1 95 65 LEU B C 1
ATOM 1566 O O . LEU B 1 65 ? -0.172 9.852 7.879 1 95 65 LEU B O 1
ATOM 1570 N N . GLY B 1 66 ? -0.583 9.047 5.766 1 90.94 66 GLY B N 1
ATOM 1571 C CA . GLY B 1 66 ? -0.815 7.707 6.273 1 90.94 66 GLY B CA 1
ATOM 1572 C C . GLY B 1 66 ? 0.466 6.941 6.551 1 90.94 66 GLY B C 1
ATOM 1573 O O . GLY B 1 66 ? 0.567 5.754 6.234 1 90.94 66 GLY B O 1
ATOM 1574 N N . LEU B 1 67 ? 1.41 7.598 6.977 1 89.56 67 LEU B N 1
ATOM 1575 C CA . LEU B 1 67 ? 2.727 7.043 7.266 1 89.56 67 LEU B CA 1
ATOM 1576 C C . LEU B 1 67 ? 2.879 6.75 8.758 1 89.56 67 LEU B C 1
ATOM 1578 O O . LEU B 1 67 ? 2.613 7.617 9.594 1 89.56 67 LEU B O 1
ATOM 1582 N N . ARG B 1 68 ? 3.244 5.457 9.047 1 87.06 68 ARG B N 1
ATOM 1583 C CA . ARG B 1 68 ? 3.342 5.039 10.438 1 87.06 68 ARG B CA 1
ATOM 1584 C C . ARG B 1 68 ? 4.684 4.367 10.719 1 87.06 68 ARG B C 1
ATOM 1586 O O . ARG B 1 68 ? 5.246 3.707 9.844 1 87.06 68 ARG B O 1
ATOM 1593 N N . TYR B 1 69 ? 5.191 4.598 11.953 1 87 69 TYR B N 1
ATOM 1594 C CA . TYR B 1 69 ? 6.43 3.982 12.43 1 87 69 TYR B CA 1
ATOM 1595 C C . TYR B 1 69 ? 6.141 2.914 13.477 1 87 69 TYR B C 1
ATOM 1597 O O . TYR B 1 69 ? 5.34 3.131 14.391 1 87 69 TYR B O 1
ATOM 1605 N N . THR B 1 70 ? 6.688 1.747 13.289 1 79.69 70 THR B N 1
ATOM 1606 C CA . THR B 1 70 ? 6.617 0.702 14.305 1 79.69 70 THR B CA 1
ATOM 1607 C C . THR B 1 70 ? 7.934 0.602 15.07 1 79.69 70 THR B C 1
ATOM 1609 O O . THR B 1 70 ? 8.953 0.203 14.508 1 79.69 70 THR B O 1
ATOM 1612 N N . CYS B 1 71 ? 7.828 0.964 16.328 1 82 71 CYS B N 1
ATOM 1613 C CA . CYS B 1 71 ? 9.047 1.011 17.125 1 82 71 CYS B CA 1
ATOM 1614 C C . CYS B 1 71 ? 9.578 -0.393 17.406 1 82 71 CYS B C 1
ATOM 1616 O O . CYS B 1 71 ? 10.766 -0.573 17.656 1 82 71 CYS B O 1
ATOM 1618 N N . ASN B 1 72 ? 8.758 -1.382 17.391 1 76.88 72 ASN B N 1
ATOM 1619 C CA . ASN B 1 72 ? 9.188 -2.756 17.625 1 76.88 72 ASN B CA 1
ATOM 1620 C C . ASN B 1 72 ? 10.031 -3.283 16.469 1 76.88 72 ASN B C 1
ATOM 1622 O O . ASN B 1 72 ? 11.031 -3.973 16.688 1 76.88 72 ASN B O 1
ATOM 1626 N N . SER B 1 73 ? 9.734 -2.908 15.305 1 73.56 73 SER B N 1
ATOM 1627 C CA . SER B 1 73 ? 10.422 -3.439 14.133 1 73.56 73 SER B CA 1
ATOM 1628 C C . SER B 1 73 ? 11.305 -2.379 13.484 1 73.56 73 SER B C 1
ATOM 1630 O O . SER B 1 73 ? 12.078 -2.68 12.57 1 73.56 73 SER B O 1
ATOM 1632 N N . ASN B 1 74 ? 11.203 -1.137 14 1 78.69 74 ASN B N 1
ATOM 1633 C CA . ASN B 1 74 ? 11.984 -0.02 13.477 1 78.69 74 ASN B CA 1
ATOM 1634 C C . ASN B 1 74 ? 11.766 0.164 11.977 1 78.69 74 ASN B C 1
ATOM 1636 O O . ASN B 1 74 ? 12.727 0.273 11.211 1 78.69 74 ASN B O 1
ATOM 1640 N N . PHE B 1 75 ? 10.555 0.14 11.578 1 76.94 75 PHE B N 1
ATOM 1641 C CA . PHE B 1 75 ? 10.242 0.269 10.164 1 76.94 75 PHE B CA 1
ATOM 1642 C C . PHE B 1 75 ? 9.078 1.233 9.953 1 76.94 75 PHE B C 1
ATOM 1644 O O . PHE B 1 75 ? 8.172 1.312 10.781 1 76.94 75 PHE B O 1
ATOM 1651 N N . TRP B 1 76 ? 9.25 1.97 8.844 1 84.75 76 TRP B N 1
ATOM 1652 C CA . TRP B 1 76 ? 8.172 2.834 8.398 1 84.75 76 TRP B CA 1
ATOM 1653 C C . TRP B 1 76 ? 7.285 2.115 7.379 1 84.75 76 TRP B C 1
ATOM 1655 O O . TRP B 1 76 ? 7.785 1.398 6.512 1 84.75 76 TRP B O 1
ATOM 1665 N N . PHE B 1 77 ? 5.926 2.324 7.531 1 79 77 PHE B N 1
ATOM 1666 C CA . PHE B 1 77 ? 5.039 1.718 6.543 1 79 77 PHE B CA 1
ATOM 1667 C C . PHE B 1 77 ? 3.801 2.578 6.328 1 79 77 PHE B C 1
ATOM 1669 O O . PHE B 1 77 ? 3.395 3.326 7.223 1 79 77 PHE B O 1
ATOM 1676 N N . TRP B 1 78 ? 3.316 2.568 5.152 1 82.69 78 TRP B N 1
ATOM 1677 C CA . TRP B 1 78 ? 2.01 3.16 4.879 1 82.69 78 TRP B CA 1
ATOM 1678 C C . TRP B 1 78 ? 0.893 2.318 5.484 1 82.69 78 TRP B C 1
ATOM 1680 O O . TRP B 1 78 ? 0.923 1.088 5.41 1 82.69 78 TRP B O 1
ATOM 1690 N N . THR B 1 79 ? -0.023 3.031 6.215 1 71.75 79 THR B N 1
ATOM 1691 C CA . THR B 1 79 ? -1.063 2.322 6.953 1 71.75 79 THR B CA 1
ATOM 1692 C C . THR B 1 79 ? -1.937 1.504 6.008 1 71.75 79 THR B C 1
ATOM 1694 O O . THR B 1 79 ? -2.525 0.499 6.41 1 71.75 79 THR B O 1
ATOM 1697 N N . ARG B 1 80 ? -2.543 2.047 4.734 1 58 80 ARG B N 1
ATOM 1698 C CA . ARG B 1 80 ? -3.59 1.342 4.004 1 58 80 ARG B CA 1
ATOM 1699 C C . ARG B 1 80 ? -3.02 0.144 3.252 1 58 80 ARG B C 1
ATOM 1701 O O . ARG B 1 80 ? -2.006 0.263 2.559 1 58 80 ARG B O 1
ATOM 1708 N N . SER B 1 81 ? -2.934 -0.883 3.863 1 52.72 81 SER B N 1
ATOM 1709 C CA . SER B 1 81 ? -2.844 -2.258 3.379 1 52.72 81 SER B CA 1
ATOM 1710 C C . SER B 1 81 ? -4.059 -2.627 2.535 1 52.72 81 SER B C 1
ATOM 1712 O O . SER B 1 81 ? -4.098 -3.699 1.929 1 52.72 81 SER B O 1
ATOM 1714 N N . SER B 1 82 ? -5.285 -1.793 2.553 1 55.38 82 SER B N 1
ATOM 1715 C CA . SER B 1 82 ? -6.5 -2.443 2.08 1 55.38 82 SER B CA 1
ATOM 1716 C C . SER B 1 82 ? -6.664 -2.285 0.571 1 55.38 82 SER B C 1
ATOM 1718 O O . SER B 1 82 ? -5.934 -1.518 -0.059 1 55.38 82 SER B O 1
ATOM 1720 N N . THR B 1 83 ? -7.402 -3.24 -0.039 1 57.38 83 THR B N 1
ATOM 1721 C CA . THR B 1 83 ? -7.887 -3.301 -1.414 1 57.38 83 THR B CA 1
ATOM 1722 C C . THR B 1 83 ? -8.922 -2.211 -1.674 1 57.38 83 THR B C 1
ATOM 1724 O O . THR B 1 83 ? -9.695 -2.299 -2.627 1 57.38 83 THR B O 1
ATOM 1727 N N . ALA B 1 84 ? -8.875 -1.167 -0.914 1 60.38 84 ALA B N 1
ATOM 1728 C CA . ALA B 1 84 ? -10.055 -0.31 -0.828 1 60.38 84 ALA B CA 1
ATOM 1729 C C . ALA B 1 84 ? -10.258 0.466 -2.125 1 60.38 84 ALA B C 1
ATOM 1731 O O . ALA B 1 84 ? -11.391 0.596 -2.602 1 60.38 84 ALA B O 1
ATOM 1732 N N . CYS B 1 85 ? -9.227 0.904 -2.773 1 64.56 85 CYS B N 1
ATOM 1733 C CA . CYS B 1 85 ? -9.523 1.773 -3.908 1 64.56 85 CYS B CA 1
ATOM 1734 C C . CYS B 1 85 ? -9.727 0.96 -5.18 1 64.56 85 CYS B C 1
ATOM 1736 O O . CYS B 1 85 ? -10.406 1.404 -6.105 1 64.56 85 CYS B O 1
ATOM 1738 N N . TYR B 1 86 ? -9.164 -0.115 -5.258 1 77.38 86 TYR B N 1
ATOM 1739 C CA . TYR B 1 86 ? -9.344 -1.028 -6.379 1 77.38 86 TYR B CA 1
ATOM 1740 C C . TYR B 1 86 ? -9.43 -2.473 -5.902 1 77.38 86 TYR B C 1
ATOM 1742 O O . TYR B 1 86 ? -8.656 -2.889 -5.031 1 77.38 86 TYR B O 1
ATOM 1750 N N . GLN B 1 87 ? -10.477 -3.174 -6.402 1 86.31 87 GLN B N 1
ATOM 1751 C CA . GLN B 1 87 ? -10.617 -4.594 -6.102 1 86.31 87 GLN B CA 1
ATOM 1752 C C . GLN B 1 87 ? -11.078 -5.375 -7.328 1 86.31 87 GLN B C 1
ATOM 1754 O O . GLN B 1 87 ? -11.797 -4.844 -8.18 1 86.31 87 GLN B O 1
ATOM 1759 N N . ASN B 1 88 ? -10.625 -6.57 -7.457 1 93.25 88 ASN B N 1
ATOM 1760 C CA . ASN B 1 88 ? -11.023 -7.465 -8.539 1 93.25 88 ASN B CA 1
ATOM 1761 C C . ASN B 1 88 ? -11.211 -8.898 -8.039 1 93.25 88 ASN B C 1
ATOM 1763 O O . ASN B 1 88 ? -10.641 -9.836 -8.609 1 93.25 88 ASN B O 1
ATOM 1767 N N . TRP B 1 89 ? -12.023 -9.016 -7.086 1 93.69 89 TRP B N 1
ATOM 1768 C CA . TRP B 1 89 ? -12.25 -10.32 -6.469 1 93.69 89 TRP B CA 1
ATOM 1769 C C . TRP B 1 89 ? -13.148 -11.188 -7.348 1 93.69 89 TRP B C 1
ATOM 1771 O O . TRP B 1 89 ? -14.094 -10.695 -7.957 1 93.69 89 TRP B O 1
ATOM 1781 N N . ALA B 1 90 ? -12.906 -12.422 -7.355 1 95.62 90 ALA B N 1
ATOM 1782 C CA . ALA B 1 90 ? -13.859 -13.383 -7.918 1 95.62 90 ALA B CA 1
ATOM 1783 C C . ALA B 1 90 ? -15.133 -13.445 -7.086 1 95.62 90 ALA B C 1
ATOM 1785 O O . ALA B 1 90 ? -15.133 -13.086 -5.906 1 95.62 90 ALA B O 1
ATOM 1786 N N . PRO B 1 91 ? -16.234 -13.922 -7.742 1 94.25 91 PRO B N 1
ATOM 1787 C CA . PRO B 1 91 ? -17.484 -14.031 -6.977 1 94.25 91 PRO B CA 1
ATOM 1788 C C . PRO B 1 91 ? -17.328 -14.875 -5.715 1 94.25 91 PRO B C 1
ATOM 1790 O O . PRO B 1 91 ? -16.719 -15.953 -5.758 1 94.25 91 PRO B O 1
ATOM 1793 N N . GLY B 1 92 ? -17.844 -14.328 -4.586 1 92.38 92 GLY B N 1
ATOM 1794 C CA . GLY B 1 92 ? -17.797 -15.039 -3.32 1 92.38 92 GLY B CA 1
ATOM 1795 C C . GLY B 1 92 ? -16.453 -14.93 -2.619 1 92.38 92 GLY B C 1
ATOM 1796 O O . GLY B 1 92 ? -16.25 -15.547 -1.574 1 92.38 92 GLY B O 1
ATOM 1797 N N . GLN B 1 93 ? -15.625 -14.18 -3.213 1 92.94 93 GLN B N 1
ATOM 1798 C CA . GLN B 1 93 ? -14.297 -13.977 -2.641 1 92.94 93 GLN B CA 1
ATOM 1799 C C . GLN B 1 93 ? -14.188 -12.609 -1.972 1 92.94 93 GLN B C 1
ATOM 1801 O O . GLN B 1 93 ? -15.172 -11.875 -1.885 1 92.94 93 GLN B O 1
ATOM 1806 N N . GLY B 1 94 ? -12.992 -12.344 -1.354 1 87.75 94 GLY B N 1
ATOM 1807 C CA . GLY B 1 94 ? -12.789 -11.055 -0.724 1 87.75 94 GLY B CA 1
ATOM 1808 C C . GLY B 1 94 ? -13.586 -10.875 0.554 1 87.75 94 GLY B C 1
ATOM 1809 O O . GLY B 1 94 ? -13.586 -11.75 1.42 1 87.75 94 GLY B O 1
ATOM 1810 N N . SER B 1 95 ? -14.203 -9.758 0.678 1 80.81 95 SER B N 1
ATOM 1811 C CA . SER B 1 95 ? -14.961 -9.438 1.884 1 80.81 95 SER B CA 1
ATOM 1812 C C . SER B 1 95 ? -16.219 -10.297 1.999 1 80.81 95 SER B C 1
ATOM 1814 O O . SER B 1 95 ? -16.781 -10.43 3.084 1 80.81 95 SER B O 1
ATOM 1816 N N . GLU B 1 96 ? -16.562 -10.836 0.947 1 83.31 96 GLU B N 1
ATOM 1817 C CA . GLU B 1 96 ? -17.766 -11.664 0.941 1 83.31 96 GLU B CA 1
ATOM 1818 C C . GLU B 1 96 ? -17.438 -13.117 1.293 1 83.31 96 GLU B C 1
ATOM 1820 O O 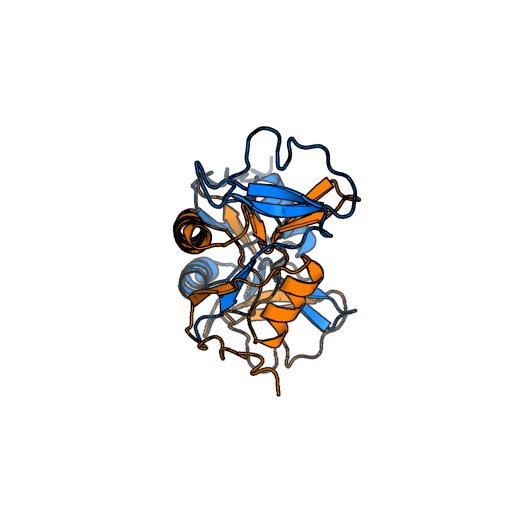. GLU B 1 96 ? -18.328 -13.914 1.579 1 83.31 96 GLU B O 1
ATOM 1825 N N . GLY B 1 97 ? -16.188 -13.398 1.211 1 85.62 97 GLY B N 1
ATOM 1826 C CA . GLY B 1 97 ? -15.789 -14.781 1.423 1 85.62 97 GLY B CA 1
ATOM 1827 C C . GLY B 1 97 ? -15.555 -15.117 2.885 1 85.62 97 GLY B C 1
ATOM 1828 O O . GLY B 1 97 ? -15.477 -14.227 3.729 1 85.62 97 GLY B O 1
ATOM 1829 N N . LYS B 1 98 ? -15.719 -16.438 3.23 1 86.06 98 LYS B N 1
ATOM 1830 C CA . LYS B 1 98 ? -15.32 -17 4.52 1 86.06 98 LYS B CA 1
ATOM 1831 C C . LYS B 1 98 ? -14.008 -17.766 4.406 1 86.06 98 LYS B C 1
ATOM 1833 O O . LYS B 1 98 ? -13.891 -18.688 3.594 1 86.06 98 LYS B O 1
ATOM 1838 N N . TYR B 1 99 ? -13.047 -17.297 5.191 1 89 99 TYR B N 1
ATOM 1839 C CA . TYR B 1 99 ? -11.727 -17.891 5.039 1 89 99 TYR B CA 1
ATOM 1840 C C . TYR B 1 99 ? -11.219 -18.438 6.367 1 89 99 TYR B C 1
ATOM 1842 O O . TYR B 1 99 ? -11.5 -17.875 7.426 1 89 99 TYR B O 1
ATOM 1850 N N . ASP B 1 100 ? -10.562 -19.531 6.219 1 86.38 100 ASP B N 1
ATOM 1851 C CA . ASP B 1 100 ? -9.773 -20.016 7.352 1 86.38 100 ASP B CA 1
ATOM 1852 C C . ASP B 1 100 ? -8.461 -19.234 7.477 1 86.38 100 ASP B C 1
ATOM 1854 O O . ASP B 1 100 ? -8.086 -18.5 6.57 1 86.38 100 ASP B O 1
ATOM 1858 N N . CYS B 1 101 ? -7.867 -19.375 8.695 1 89.56 101 CYS B N 1
ATOM 1859 C CA . CYS B 1 101 ? -6.52 -18.828 8.812 1 89.56 101 CYS B CA 1
ATOM 1860 C C . CYS B 1 101 ? -5.566 -19.516 7.844 1 89.56 101 CYS B C 1
ATOM 1862 O O . CYS B 1 101 ? -5.77 -20.672 7.48 1 89.56 101 CYS B O 1
ATOM 1864 N N . GLY B 1 102 ? -4.555 -18.781 7.352 1 90.81 102 GLY B N 1
ATOM 1865 C CA . GLY B 1 102 ? -3.584 -19.344 6.426 1 90.81 102 GLY B CA 1
ATOM 1866 C C . GLY B 1 102 ? -3.994 -19.203 4.973 1 90.81 102 GLY B C 1
ATOM 1867 O O . GLY B 1 102 ? -3.598 -20.016 4.129 1 90.81 102 GLY B O 1
ATOM 1868 N N . VAL B 1 103 ? -4.977 -18.391 4.77 1 93.75 103 VAL B N 1
ATOM 1869 C CA . VAL B 1 103 ? -5.395 -18.094 3.406 1 93.75 103 VAL B CA 1
ATOM 1870 C C . VAL B 1 103 ? -4.734 -16.812 2.93 1 93.75 103 VAL B C 1
ATOM 1872 O O . VAL B 1 103 ? -4.641 -15.836 3.686 1 93.75 103 VAL B O 1
ATOM 1875 N N . THR B 1 104 ? -4.172 -16.844 1.641 1 95.31 104 THR B N 1
ATOM 1876 C CA . THR B 1 104 ? -3.572 -15.672 0.997 1 95.31 104 THR B CA 1
ATOM 1877 C C . THR B 1 104 ? -4.105 -15.508 -0.424 1 95.31 104 THR B C 1
ATOM 1879 O O . THR B 1 104 ? -4.816 -16.375 -0.933 1 95.31 104 THR B O 1
ATOM 1882 N N . GLY B 1 105 ? -3.754 -14.359 -1 1 95.88 105 GLY B N 1
ATOM 1883 C CA . GLY B 1 105 ? -4.402 -14 -2.25 1 95.88 105 GLY B CA 1
ATOM 1884 C C . GLY B 1 105 ? -3.58 -14.352 -3.475 1 95.88 105 GLY B C 1
ATOM 1885 O O . GLY B 1 105 ? -2.352 -14.25 -3.451 1 95.88 105 GLY B O 1
ATOM 1886 N N . ALA B 1 106 ? -4.277 -14.75 -4.523 1 98.25 106 ALA B N 1
ATOM 1887 C CA . ALA B 1 106 ? -3.729 -15.062 -5.84 1 98.25 106 ALA B CA 1
ATOM 1888 C C . ALA B 1 106 ? -4.621 -14.523 -6.953 1 98.25 106 ALA B C 1
ATOM 1890 O O . ALA B 1 106 ? -5.75 -14.094 -6.695 1 98.25 106 ALA B O 1
ATOM 1891 N N . ILE B 1 107 ? -4.059 -14.469 -8.102 1 98.38 107 ILE B N 1
ATOM 1892 C CA . ILE B 1 107 ? -4.832 -14.062 -9.273 1 98.38 107 ILE B CA 1
ATOM 1893 C C . ILE B 1 107 ? -4.98 -15.25 -10.227 1 98.38 107 ILE B C 1
ATOM 1895 O O . ILE B 1 107 ? -4.043 -16.031 -10.398 1 98.38 107 ILE B O 1
ATOM 1899 N N . GLU B 1 108 ? -6.148 -15.383 -10.812 1 98.44 108 GLU B N 1
ATOM 1900 C CA . GLU B 1 108 ? -6.363 -16.375 -11.859 1 98.44 108 GLU B CA 1
ATOM 1901 C C . GLU B 1 108 ? -5.508 -16.078 -13.086 1 98.44 108 GLU B C 1
ATOM 1903 O O . GLU B 1 108 ? -5.34 -14.922 -13.469 1 98.44 108 GLU B O 1
ATOM 1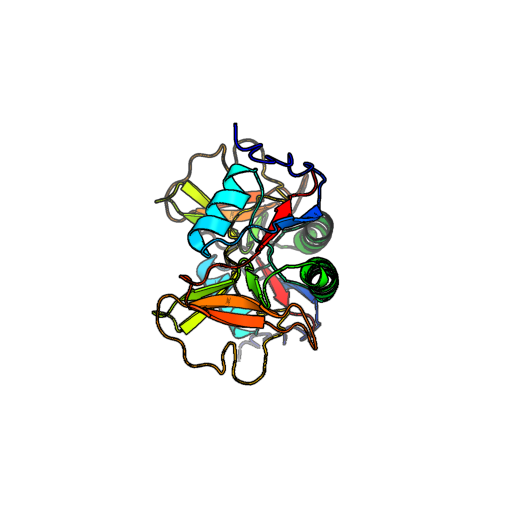908 N N . THR B 1 109 ? -5.023 -17.172 -13.766 1 98.06 109 THR B N 1
ATOM 1909 C CA . THR B 1 109 ? -4.141 -16.953 -14.906 1 98.06 109 THR B CA 1
ATOM 1910 C C . THR B 1 109 ? -4.945 -16.875 -16.203 1 98.06 109 THR B C 1
ATOM 1912 O O . THR B 1 109 ? -4.43 -16.422 -17.234 1 98.06 109 THR B O 1
ATOM 1915 N N . THR B 1 110 ? -6.16 -17.375 -16.203 1 96.06 110 THR B N 1
ATOM 1916 C CA . THR B 1 110 ? -7.027 -17.359 -17.375 1 96.06 110 THR B CA 1
ATOM 1917 C C . THR B 1 110 ? -8.406 -16.812 -17.016 1 96.06 110 THR B C 1
ATOM 1919 O O . THR B 1 110 ? -8.734 -16.656 -15.836 1 96.06 110 THR B O 1
ATOM 1922 N N . GLY B 1 111 ? -9.156 -16.438 -18.078 1 95.31 111 GLY B N 1
ATOM 1923 C CA . GLY B 1 111 ? -10.5 -15.93 -17.844 1 95.31 111 GLY B CA 1
ATOM 1924 C C . GLY B 1 111 ? -10.523 -14.477 -17.406 1 95.31 111 GLY B C 1
ATOM 1925 O O . GLY B 1 111 ? -9.914 -13.617 -18.047 1 95.31 111 GLY B O 1
ATOM 1926 N N . ARG B 1 112 ? -11.312 -14.172 -16.359 1 94.06 112 ARG B N 1
ATOM 1927 C CA . ARG B 1 112 ? -11.461 -12.797 -15.883 1 94.06 112 ARG B CA 1
ATOM 1928 C C . ARG B 1 112 ? -10.266 -12.367 -15.039 1 94.06 112 ARG B C 1
ATOM 1930 O O . ARG B 1 112 ? -10.117 -11.188 -14.719 1 94.06 112 ARG B O 1
ATOM 1937 N N . GLN B 1 113 ? -9.445 -13.25 -14.703 1 97.56 113 GLN B N 1
ATOM 1938 C CA . GLN B 1 113 ? -8.203 -13.008 -13.969 1 97.56 113 GLN B CA 1
ATOM 1939 C C . GLN B 1 113 ? -8.469 -12.195 -12.703 1 97.56 113 GLN B C 1
ATOM 1941 O O . GLN B 1 113 ? -7.867 -11.141 -12.5 1 97.56 113 GLN B O 1
ATOM 1946 N N . GLN B 1 114 ? -9.422 -12.812 -11.914 1 97.81 114 GLN B N 1
ATOM 1947 C CA . GLN B 1 114 ? -9.844 -12.219 -10.656 1 97.81 114 GLN B CA 1
ATOM 1948 C C . GLN B 1 114 ? -9.039 -12.766 -9.484 1 97.81 114 GLN B C 1
ATOM 1950 O O . GLN B 1 114 ? -8.25 -13.695 -9.656 1 97.81 114 GLN B O 1
ATOM 1955 N N . TRP B 1 115 ? -9.164 -12.062 -8.383 1 96.81 115 TRP B N 1
ATOM 1956 C CA . TRP B 1 115 ? -8.422 -12.461 -7.191 1 96.81 115 TRP B CA 1
ATOM 1957 C C . TRP B 1 115 ? -9.156 -13.562 -6.434 1 96.81 115 TRP B C 1
ATOM 1959 O O . TRP B 1 115 ? -10.383 -13.539 -6.336 1 96.81 115 TRP B O 1
ATOM 1969 N N . VAL B 1 116 ? -8.391 -14.492 -5.891 1 96.69 116 VAL B N 1
ATOM 1970 C CA . VAL B 1 116 ? -8.961 -15.578 -5.102 1 96.69 116 VAL B CA 1
ATOM 1971 C C . VAL B 1 116 ? -8.109 -15.812 -3.855 1 96.69 116 VAL B C 1
ATOM 1973 O O . VAL B 1 116 ? -6.906 -15.523 -3.854 1 96.69 116 VAL B O 1
ATOM 1976 N N . GLY B 1 117 ? -8.797 -16.219 -2.789 1 96.25 117 GLY B N 1
ATOM 1977 C CA . GLY B 1 117 ? -8.086 -16.703 -1.613 1 96.25 117 GLY B CA 1
ATOM 1978 C C . GLY B 1 117 ? -7.773 -18.188 -1.676 1 96.25 117 GLY B C 1
ATOM 1979 O O . GLY B 1 117 ? -8.648 -19 -1.962 1 96.25 117 GLY B O 1
ATOM 1980 N N . LEU B 1 118 ? -6.523 -18.516 -1.466 1 97.06 118 LEU B N 1
ATOM 1981 C CA . LEU B 1 118 ? -6.078 -19.906 -1.483 1 97.06 118 LEU B CA 1
ATOM 1982 C C . LEU B 1 118 ? -5.246 -20.234 -0.246 1 97.06 118 LEU B C 1
ATOM 1984 O O . LEU B 1 118 ? -4.621 -19.344 0.335 1 97.06 118 LEU B O 1
ATOM 1988 N N . PRO B 1 119 ? -5.301 -21.562 0.172 1 96.12 119 PRO B N 1
ATOM 1989 C CA . PRO B 1 119 ? -4.387 -21.922 1.262 1 96.12 119 PRO B CA 1
ATOM 1990 C C . PRO B 1 119 ? -2.941 -21.516 0.971 1 96.12 119 PRO B C 1
ATOM 1992 O O . PRO B 1 119 ? -2.416 -21.828 -0.102 1 96.12 119 PRO B O 1
ATOM 1995 N N . GLU B 1 120 ? -2.303 -20.828 1.909 1 96.56 120 GLU B N 1
ATOM 1996 C CA . GLU B 1 120 ? -0.972 -20.266 1.713 1 96.56 120 GLU B CA 1
ATOM 1997 C C . GLU B 1 120 ? 0.066 -21.359 1.482 1 96.56 120 GLU B C 1
ATOM 1999 O O . GLU B 1 120 ? 1.188 -21.078 1.059 1 96.56 120 GLU B O 1
ATOM 2004 N N . THR B 1 121 ? -0.296 -22.594 1.723 1 96.88 121 THR B N 1
ATOM 2005 C CA . THR B 1 121 ? 0.614 -23.734 1.581 1 96.88 121 THR B CA 1
ATOM 2006 C C . THR B 1 121 ? 0.627 -24.234 0.142 1 96.88 121 THR B C 1
ATOM 2008 O O . THR B 1 121 ? 1.489 -25.031 -0.232 1 96.88 121 THR B O 1
ATOM 2011 N N . GLU B 1 122 ? -0.339 -23.797 -0.684 1 97.75 122 GLU B N 1
ATOM 2012 C CA . GLU B 1 122 ? -0.273 -24.141 -2.1 1 97.75 122 GLU B CA 1
ATOM 2013 C C . GLU B 1 122 ? 1.021 -23.641 -2.734 1 97.75 122 GLU B C 1
ATOM 2015 O O . GLU B 1 122 ? 1.555 -22.609 -2.332 1 97.75 122 GLU B O 1
ATOM 2020 N N . LYS B 1 123 ? 1.493 -24.391 -3.66 1 98.62 123 LYS B N 1
ATOM 2021 C CA . LYS B 1 123 ? 2.688 -23.969 -4.383 1 98.62 123 LYS B CA 1
ATOM 2022 C C . LYS B 1 123 ? 2.334 -23.438 -5.773 1 98.62 123 LYS B C 1
ATOM 2024 O O . LYS B 1 123 ? 1.821 -24.188 -6.609 1 98.62 123 LYS B O 1
ATOM 2029 N N . LEU B 1 124 ? 2.561 -22.188 -5.988 1 98.75 124 LEU B N 1
ATOM 2030 C CA . LEU B 1 124 ? 2.172 -21.516 -7.215 1 98.75 124 LEU B CA 1
ATOM 2031 C C . LEU B 1 124 ? 3.32 -20.656 -7.75 1 98.75 124 LEU B C 1
ATOM 2033 O O . LEU B 1 124 ? 4.277 -20.375 -7.027 1 98.75 124 LEU B O 1
ATOM 2037 N N . ASN B 1 125 ? 3.211 -20.391 -9.078 1 98.75 125 ASN B N 1
ATOM 2038 C CA . ASN B 1 125 ? 4 -19.266 -9.57 1 98.75 125 ASN B CA 1
ATOM 2039 C C . ASN B 1 125 ? 3.654 -17.969 -8.836 1 98.75 125 ASN B C 1
ATOM 2041 O O . ASN B 1 125 ? 2.699 -17.938 -8.055 1 98.75 125 ASN B O 1
ATOM 2045 N N . PHE B 1 126 ? 4.484 -16.906 -9.078 1 98 126 PHE B N 1
ATOM 2046 C CA . PHE B 1 126 ? 4.223 -15.633 -8.414 1 98 126 PHE B CA 1
ATOM 2047 C C . PHE B 1 126 ? 4.867 -14.484 -9.172 1 98 126 PHE B C 1
ATOM 2049 O O . PHE B 1 126 ? 5.719 -14.703 -10.039 1 98 126 PHE B O 1
ATOM 2056 N N . ILE B 1 127 ? 4.367 -13.328 -8.938 1 95.31 127 ILE B N 1
ATOM 2057 C CA . ILE B 1 127 ? 4.859 -12.133 -9.609 1 95.31 127 ILE B CA 1
ATOM 2058 C C . ILE B 1 127 ? 5.516 -11.203 -8.594 1 95.31 127 ILE B C 1
ATOM 2060 O O . ILE B 1 127 ? 4.902 -10.844 -7.59 1 95.31 127 ILE B O 1
ATOM 2064 N N . CYS B 1 128 ? 6.75 -10.844 -8.914 1 91.38 128 CYS B N 1
ATOM 2065 C CA . CYS B 1 128 ? 7.484 -9.844 -8.141 1 91.38 128 CYS B CA 1
ATOM 2066 C C . CYS B 1 128 ? 7.41 -8.477 -8.805 1 91.38 128 CYS B C 1
ATOM 2068 O O . CYS B 1 128 ? 7.262 -8.383 -10.023 1 91.38 128 CYS B O 1
ATOM 2070 N N . TYR B 1 129 ? 7.453 -7.488 -8.008 1 85.56 129 TYR B N 1
ATOM 2071 C CA . TYR B 1 129 ? 7.477 -6.113 -8.492 1 85.56 129 TYR B CA 1
ATOM 2072 C C . TYR B 1 129 ? 8.688 -5.363 -7.938 1 85.56 129 TYR B C 1
ATOM 2074 O O . TYR B 1 129 ? 8.914 -5.352 -6.727 1 85.56 129 TYR B O 1
ATOM 2082 N N . GLY B 1 130 ? 9.469 -4.922 -8.898 1 75.94 130 GLY B N 1
ATOM 2083 C CA . GLY B 1 130 ? 10.633 -4.137 -8.531 1 75.94 130 GLY B CA 1
ATOM 2084 C C . GLY B 1 130 ? 10.359 -2.646 -8.5 1 75.94 130 GLY B C 1
ATOM 2085 O O . GLY B 1 130 ? 9.602 -2.129 -9.32 1 75.94 130 GLY B O 1
ATOM 2086 N N . CYS B 1 131 ? 10.852 -1.96 -7.336 1 61.16 131 CYS B N 1
ATOM 2087 C CA . CYS B 1 131 ? 10.758 -0.506 -7.254 1 61.16 131 CYS B CA 1
ATOM 2088 C C . CYS B 1 131 ? 11.484 0.156 -8.414 1 61.16 131 CYS B C 1
ATOM 2090 O O . CYS B 1 131 ? 12.461 -0.394 -8.938 1 61.16 131 CYS B O 1
ATOM 2092 N N . ALA B 1 132 ? 10.82 0.977 -9.281 1 49.88 132 ALA B N 1
ATOM 2093 C CA . ALA B 1 132 ? 11.508 1.688 -10.352 1 49.88 132 ALA B CA 1
ATOM 2094 C C . ALA B 1 132 ? 12.844 2.244 -9.875 1 49.88 132 ALA B C 1
ATOM 2096 O O . ALA B 1 132 ? 12.945 2.764 -8.766 1 49.88 132 ALA B O 1
ATOM 2097 N N . GLY B 1 133 ? 14.047 1.566 -9.93 1 39.84 133 GLY B N 1
ATOM 2098 C CA . GLY B 1 133 ? 15.336 2.225 -9.766 1 39.84 133 GLY B CA 1
ATOM 2099 C C . GLY B 1 133 ? 15.336 3.664 -10.25 1 39.84 133 GLY B C 1
ATOM 2100 O O . GLY B 1 133 ? 14.484 4.055 -11.047 1 39.84 133 GLY B O 1
#

Solvent-accessible surface area (backbone atoms only — not comparable to full-atom values): 14240 Å² total; per-residue (Å²): 132,81,81,73,78,72,69,73,70,73,70,50,39,69,32,77,42,74,41,85,51,73,30,26,50,70,54,44,40,50,50,24,43,75,67,71,27,30,41,35,69,62,68,40,71,68,47,43,53,53,48,43,58,52,34,52,73,44,87,36,72,38,29,40,38,24,33,39,49,40,59,90,74,71,43,62,25,36,66,70,30,60,52,73,54,27,80,54,55,32,92,68,28,65,91,70,34,88,73,62,74,59,30,24,27,25,31,34,27,60,87,85,43,29,30,41,74,38,59,35,78,50,62,26,16,32,33,26,31,28,40,44,113,134,81,81,74,80,73,69,72,70,73,74,49,41,69,33,78,42,74,42,86,50,72,30,27,50,69,52,43,40,50,53,24,42,75,67,70,27,30,40,34,68,64,67,40,70,71,45,42,54,55,49,42,60,52,34,54,73,44,87,35,71,39,28,39,39,22,34,38,50,38,58,90,75,70,42,59,24,40,66,78,24,54,51,76,54,27,81,54,56,32,92,67,27,68,91,70,34,87,73,62,75,60,29,26,29,25,31,33,27,60,89,86,43,28,32,41,74,39,61,35,78,49,61,27,17,33,33,28,31,28,39,45,110

Secondary structure (DSSP, 8-state):
------------TT-EEEEEEEE-HHHHHHHHHHTTEEE----SHHHHHHHHHHHTT-SSSEEEEEEEEETTTTEEEES--S--S---BPTT-GGG----TTEEEEEESSTT--EEEEETTS-EEEEEEE---/------------TT-EEEEEEEE-HHHHHHHHHHTTEEE----SHHHHHHHHHHHTT-SSSEEEEEEEEETTTTEEEES--S--S---BPTT-GGGS---TTEEEEEESSTT--EEEEETTS-EEEEEEE---

Nearest PDB structures (foldseek):
  6inv-assembly1_A  TM=5.487E-01  e=1.436E-02  Homo sapiens
  3j82-assembly1_A  TM=5.779E-01  e=3.572E-02  Mus musculus
  3j82-assembly1_A  TM=5.791E-01  e=3.682E-02  Mus musculus

Foldseek 3Di:
DPPPPVVLPPPDAPDDDDDQDDDDQVVVQVVQVVSVHGFDDDPDPVVVVVVVVNCVPHPDPDDDGQWDADPVVRDIDRPPPDCRRDFFADPCADPNHDDDPQWDWDFDPDDSRHIHIDRVPDDDDDDDDDDPD/DPPPPVVLPPPDQPDDDDDQDDDDQVVVQVVQVVSVHGFDDDPDPVVVVVVVVNCVPHPDPDDDGQWDADPVVRDIDRPPPDCRNDFFADPCADPNHDDDPQWDWDFDPDDSRHIHIDRVPDDDDDDDDDDPD